Protein AF-A0AAD8R614-F1 (afdb_monomer_lite)

Structure (mmCIF, N/CA/C/O backbone):
data_AF-A0AAD8R614-F1
#
_entry.id   AF-A0AAD8R614-F1
#
loop_
_atom_site.group_PDB
_atom_site.id
_atom_site.type_symbol
_atom_site.label_atom_id
_atom_site.label_alt_id
_atom_site.label_comp_id
_atom_site.label_asym_id
_atom_site.label_entity_id
_atom_site.label_seq_id
_atom_site.pdbx_PDB_ins_code
_atom_site.Cartn_x
_atom_site.Cartn_y
_atom_site.Cartn_z
_atom_site.occupancy
_atom_site.B_iso_or_equiv
_atom_site.auth_seq_id
_atom_site.auth_comp_id
_atom_site.auth_asym_id
_atom_site.auth_atom_id
_atom_site.pdbx_PDB_model_num
ATOM 1 N N . MET A 1 1 ? -72.342 -10.111 76.738 1.00 62.09 1 MET A N 1
ATOM 2 C CA . MET A 1 1 ? -71.532 -9.004 76.177 1.00 62.09 1 MET A CA 1
ATOM 3 C C . MET A 1 1 ? -70.017 -9.250 76.247 1.00 62.09 1 MET A C 1
ATOM 5 O O . MET A 1 1 ? -69.385 -9.201 75.205 1.00 62.09 1 MET A O 1
ATOM 9 N N . LYS A 1 2 ? -69.423 -9.601 77.405 1.00 65.69 2 LYS A N 1
ATOM 10 C CA . LYS A 1 2 ? -67.957 -9.815 77.545 1.00 65.69 2 LYS A CA 1
ATOM 11 C C . LYS A 1 2 ? -67.335 -10.900 76.641 1.00 65.69 2 LYS A C 1
ATOM 13 O O . LYS A 1 2 ? -66.200 -10.742 76.222 1.00 65.69 2 LYS A O 1
ATOM 18 N N . LEU A 1 3 ? -68.070 -11.972 76.330 1.00 69.06 3 LEU A N 1
ATOM 19 C CA . LEU A 1 3 ? -67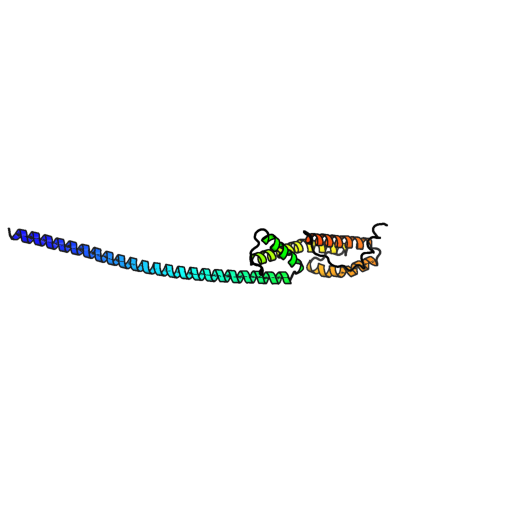.584 -13.102 75.515 1.00 69.06 3 LEU A CA 1
ATOM 20 C C . LEU A 1 3 ? -67.513 -12.823 74.004 1.00 69.06 3 LEU A C 1
ATOM 22 O O . LEU A 1 3 ? -66.774 -13.506 73.304 1.00 69.06 3 LEU A O 1
ATOM 26 N N . GLN A 1 4 ? -68.289 -11.859 73.499 1.00 75.06 4 GLN A N 1
ATOM 27 C CA . GLN A 1 4 ? -68.268 -11.505 72.077 1.00 75.06 4 GLN A CA 1
ATOM 28 C C . GLN A 1 4 ? -67.067 -10.604 71.779 1.00 75.06 4 GLN A C 1
ATOM 30 O O . GLN A 1 4 ? -66.286 -10.882 70.880 1.00 75.06 4 GLN A O 1
ATOM 35 N N . HIS A 1 5 ? -66.839 -9.616 72.645 1.00 75.69 5 HIS A N 1
ATOM 36 C CA . HIS A 1 5 ? -65.759 -8.650 72.490 1.00 75.69 5 HIS A CA 1
ATOM 37 C C . HIS A 1 5 ? -64.360 -9.292 72.525 1.00 75.69 5 HIS A C 1
ATOM 39 O O . HIS A 1 5 ? -63.466 -8.873 71.794 1.00 75.69 5 HIS A O 1
ATOM 45 N N . THR A 1 6 ? -64.163 -10.333 73.342 1.00 80.12 6 THR A N 1
ATOM 46 C CA . THR A 1 6 ? -62.913 -11.110 73.377 1.00 80.12 6 THR A CA 1
ATOM 47 C C . THR A 1 6 ? -62.711 -11.965 72.127 1.00 80.12 6 THR A C 1
ATOM 49 O O . THR A 1 6 ? -61.571 -12.206 71.734 1.00 80.12 6 THR A O 1
ATOM 52 N N . ARG A 1 7 ? -63.797 -12.412 71.486 1.00 81.50 7 ARG A N 1
ATOM 53 C CA . ARG A 1 7 ? -63.757 -13.145 70.215 1.00 81.50 7 ARG A CA 1
ATOM 54 C C . ARG A 1 7 ? -63.343 -12.230 69.069 1.00 81.50 7 ARG A C 1
ATOM 56 O O . ARG A 1 7 ? -62.429 -12.581 68.330 1.00 81.50 7 ARG A O 1
ATOM 63 N N . ASP A 1 8 ? -63.950 -11.050 68.994 1.00 83.31 8 ASP A N 1
ATOM 64 C CA . ASP A 1 8 ? -63.676 -10.064 67.947 1.00 83.31 8 ASP A CA 1
ATOM 65 C C . ASP A 1 8 ? -62.221 -9.561 68.038 1.00 83.31 8 ASP A C 1
ATOM 67 O O . ASP A 1 8 ? -61.506 -9.512 67.040 1.00 83.31 8 ASP A O 1
ATOM 71 N N . LEU A 1 9 ? -61.726 -9.298 69.257 1.00 82.81 9 LEU A N 1
ATOM 72 C CA . LEU A 1 9 ? -60.324 -8.923 69.491 1.00 82.81 9 LEU A CA 1
ATOM 73 C C . LEU A 1 9 ? -59.335 -10.016 69.067 1.00 82.81 9 LEU A C 1
ATOM 75 O O . LEU A 1 9 ? -58.276 -9.714 68.520 1.00 82.81 9 LEU A O 1
ATOM 79 N N . LYS A 1 10 ? -59.673 -11.289 69.299 1.00 85.44 10 LYS A N 1
ATOM 80 C CA . LYS A 1 10 ? -58.836 -12.414 68.872 1.00 85.44 10 LYS A CA 1
ATOM 81 C C . LYS A 1 10 ? -58.801 -12.536 67.347 1.00 85.44 10 LYS A C 1
ATOM 83 O O . LYS A 1 10 ? -57.735 -12.737 66.783 1.00 85.44 10 LYS A O 1
ATOM 88 N N . GLN A 1 11 ? -59.942 -12.348 66.689 1.00 88.12 11 GLN A N 1
ATOM 89 C CA . GLN A 1 11 ? -60.052 -12.416 65.234 1.00 88.12 11 GLN A CA 1
ATOM 90 C C . GLN A 1 11 ? -59.243 -11.305 64.545 1.00 88.12 11 GLN A C 1
ATOM 92 O O . GLN A 1 11 ? -58.555 -11.570 63.563 1.00 88.12 11 GLN A O 1
ATOM 97 N N . ILE A 1 12 ? -59.248 -10.092 65.108 1.00 86.00 12 ILE A N 1
ATOM 98 C CA . ILE A 1 12 ? -58.409 -8.973 64.648 1.00 86.00 12 ILE A CA 1
ATOM 99 C C . ILE A 1 12 ? -56.918 -9.276 64.859 1.00 86.00 12 ILE A C 1
ATOM 101 O O . ILE A 1 12 ? -56.109 -9.037 63.966 1.00 86.00 12 ILE A O 1
ATOM 105 N N . ALA A 1 13 ? -56.542 -9.833 66.014 1.00 87.38 13 ALA A N 1
ATOM 106 C CA . ALA A 1 13 ? -55.151 -10.187 66.298 1.00 87.38 13 ALA A CA 1
ATOM 107 C C . ALA A 1 13 ? -54.621 -11.300 65.375 1.00 87.38 13 ALA A C 1
ATOM 109 O O . ALA A 1 13 ? -53.471 -11.245 64.937 1.00 87.38 13 ALA A O 1
ATOM 110 N N . ASP A 1 14 ? -55.451 -12.298 65.069 1.00 89.38 14 ASP A N 1
ATOM 111 C CA . ASP A 1 14 ? -55.095 -13.396 64.169 1.00 89.38 14 ASP A CA 1
ATOM 112 C C . ASP A 1 14 ? -55.011 -12.915 62.706 1.00 89.38 14 ASP A C 1
ATOM 114 O O . ASP A 1 14 ? -54.071 -13.281 61.998 1.00 89.38 14 ASP A O 1
ATOM 118 N N . ALA A 1 15 ? -55.913 -12.021 62.275 1.00 86.56 15 ALA A N 1
ATOM 119 C CA . ALA A 1 15 ? -55.840 -11.370 60.963 1.00 86.56 15 ALA A CA 1
ATOM 120 C C . ALA A 1 15 ? -54.571 -10.512 60.818 1.00 86.56 15 ALA A C 1
ATOM 122 O O . ALA A 1 15 ? -53.827 -10.679 59.853 1.00 86.56 15 ALA A O 1
ATOM 123 N N . GLY A 1 16 ? -54.257 -9.685 61.822 1.00 86.25 16 GLY A N 1
ATOM 124 C CA . GLY A 1 16 ? -53.041 -8.869 61.829 1.00 86.25 16 GLY A CA 1
ATOM 125 C C . GLY A 1 16 ? -51.761 -9.710 61.799 1.00 86.25 16 GLY A C 1
ATOM 126 O O . GLY A 1 16 ? -50.809 -9.369 61.103 1.00 86.25 16 GLY A O 1
ATOM 127 N N . LYS A 1 17 ? -51.731 -10.864 62.480 1.00 89.88 17 LYS A N 1
ATOM 128 C CA . LYS A 1 17 ? -50.600 -11.805 62.381 1.00 89.88 17 LYS A CA 1
ATOM 129 C C . LYS A 1 17 ? -50.448 -12.399 60.984 1.00 89.88 17 LYS A C 1
ATOM 131 O O . LYS A 1 17 ? -49.319 -12.549 60.524 1.00 89.88 17 LYS A O 1
ATOM 136 N N . SER A 1 18 ? -51.554 -12.751 60.329 1.00 88.50 18 SER A N 1
ATOM 137 C CA . SER A 1 18 ? -51.532 -13.281 58.962 1.00 88.50 18 SER A CA 1
ATOM 138 C C . SER A 1 18 ? -51.016 -12.243 57.963 1.00 88.50 18 SER A C 1
ATOM 140 O O . SER A 1 18 ? -50.216 -12.570 57.091 1.00 88.50 18 SER A O 1
ATOM 142 N N . GLU A 1 19 ? -51.438 -10.989 58.106 1.00 90.25 19 GLU A N 1
ATOM 143 C CA . GLU A 1 19 ? -51.037 -9.882 57.232 1.00 90.25 19 GLU A CA 1
ATOM 144 C C . GLU A 1 19 ? -49.555 -9.512 57.427 1.00 90.25 19 GLU A C 1
ATOM 146 O O . GLU A 1 19 ? -48.803 -9.368 56.461 1.00 90.25 19 GLU A O 1
ATOM 151 N N . VAL A 1 20 ? -49.081 -9.490 58.679 1.00 92.25 20 VAL A N 1
ATOM 152 C CA . VAL A 1 20 ? -47.651 -9.326 59.000 1.00 92.25 20 VAL A CA 1
ATOM 153 C C . VAL A 1 20 ? -46.814 -10.495 58.466 1.00 92.25 20 VAL A C 1
ATOM 155 O O . VAL A 1 20 ? -45.691 -10.298 58.008 1.00 92.25 20 VAL A O 1
ATOM 158 N N . ALA A 1 21 ? -47.337 -11.722 58.497 1.00 91.38 21 ALA A N 1
ATOM 159 C CA . ALA A 1 21 ? -46.631 -12.879 57.953 1.00 91.38 21 ALA A CA 1
ATOM 160 C C . ALA A 1 21 ? -46.515 -12.833 56.419 1.00 91.38 21 ALA A C 1
ATOM 162 O O . ALA A 1 21 ? -45.473 -13.216 55.889 1.00 91.38 21 ALA A O 1
ATOM 163 N N . ASN A 1 22 ? -47.544 -12.353 55.714 1.00 92.88 22 ASN A N 1
ATOM 164 C CA . ASN A 1 22 ? -47.503 -12.185 54.257 1.00 92.88 22 ASN A CA 1
ATOM 165 C C . ASN A 1 22 ? -46.551 -11.067 53.832 1.00 92.88 22 ASN A C 1
ATOM 167 O O . ASN A 1 22 ? -45.667 -11.310 53.019 1.00 92.88 22 ASN A O 1
ATOM 171 N N . THR A 1 23 ? -46.661 -9.885 54.440 1.00 93.38 23 THR A N 1
ATOM 172 C CA . THR A 1 23 ? -45.768 -8.755 54.124 1.00 93.38 23 THR A CA 1
ATOM 173 C C . THR A 1 23 ? -44.301 -9.085 54.397 1.00 93.38 23 THR A C 1
ATOM 175 O O . THR A 1 23 ? -43.418 -8.656 53.662 1.00 93.38 23 THR A O 1
ATOM 178 N N . ARG A 1 24 ? -44.015 -9.906 55.414 1.00 94.69 24 ARG A N 1
ATOM 179 C CA . ARG A 1 24 ? -42.657 -10.391 55.675 1.00 94.69 24 ARG A CA 1
ATOM 180 C C . ARG A 1 24 ? -42.134 -11.327 54.584 1.00 94.69 24 ARG A C 1
ATOM 182 O O . ARG A 1 24 ? -40.969 -11.216 54.230 1.00 94.69 24 ARG A O 1
ATOM 189 N N . LYS A 1 25 ? -42.978 -12.208 54.036 1.00 94.44 25 LYS A N 1
ATOM 190 C CA . LYS A 1 25 ? -42.595 -13.062 52.900 1.00 94.44 25 LYS A CA 1
ATOM 191 C C . LYS A 1 25 ? -42.303 -12.237 51.651 1.00 94.44 25 LYS A C 1
ATOM 193 O O . LYS A 1 25 ? -41.270 -12.451 51.035 1.00 94.44 25 LYS A O 1
ATOM 198 N N . GLU A 1 26 ? -43.166 -11.273 51.331 1.00 94.75 26 GLU A N 1
ATOM 199 C CA . GLU A 1 26 ? -42.954 -10.347 50.208 1.00 94.75 26 GLU A CA 1
ATOM 200 C C . GLU A 1 26 ? -41.654 -9.550 50.381 1.00 94.75 26 GLU A C 1
ATOM 202 O O . GLU A 1 26 ? -40.895 -9.372 49.433 1.00 94.75 26 GLU A O 1
ATOM 207 N N . LEU A 1 27 ? -41.354 -9.115 51.609 1.00 95.00 27 LEU A N 1
ATOM 208 C CA . LEU A 1 27 ? -40.111 -8.415 51.919 1.00 95.00 27 LEU A CA 1
ATOM 209 C C . LEU A 1 27 ? -38.875 -9.310 51.741 1.00 95.00 27 LEU A C 1
ATOM 211 O O . LEU A 1 27 ? -37.853 -8.831 51.253 1.00 95.00 27 LEU A O 1
ATOM 215 N N . ASP A 1 28 ? -38.943 -10.577 52.148 1.00 95.12 28 ASP A N 1
ATOM 216 C CA . ASP A 1 28 ? -37.839 -11.530 51.987 1.00 95.12 28 ASP A CA 1
ATOM 217 C C . ASP A 1 28 ? -37.609 -11.871 50.499 1.00 95.12 28 ASP A C 1
ATOM 219 O O . ASP A 1 28 ? -36.463 -11.959 50.055 1.00 95.12 28 ASP A O 1
ATOM 223 N N . GLU A 1 29 ? -38.684 -11.995 49.717 1.00 95.81 29 GLU A N 1
ATOM 224 C CA . GLU A 1 29 ? -38.635 -12.250 48.271 1.00 95.81 29 GLU A CA 1
ATOM 225 C C . GLU A 1 29 ? -38.030 -11.060 47.513 1.00 95.81 29 GLU A C 1
ATOM 227 O O . GLU A 1 29 ? -37.053 -11.230 46.781 1.00 95.81 29 GLU A O 1
ATOM 232 N N . LEU A 1 30 ? -38.477 -9.835 47.812 1.00 95.44 30 LEU A N 1
ATOM 233 C CA . LEU A 1 30 ? -37.882 -8.612 47.264 1.00 95.44 30 LEU A CA 1
ATOM 234 C C . LEU A 1 30 ? -36.403 -8.452 47.645 1.00 95.44 30 LEU A C 1
ATOM 236 O O . LEU A 1 30 ? -35.601 -8.004 46.828 1.00 95.44 30 LEU A O 1
ATOM 240 N N . HIS A 1 31 ? -36.001 -8.823 48.865 1.00 95.00 31 HIS A N 1
ATOM 241 C CA . HIS A 1 31 ? -34.581 -8.807 49.238 1.00 95.00 31 HIS A CA 1
ATOM 242 C C . HIS A 1 31 ? -33.755 -9.805 48.421 1.00 95.00 31 HIS A C 1
ATOM 244 O O . HIS A 1 31 ? -32.605 -9.504 48.088 1.00 95.00 31 HIS A O 1
ATOM 250 N N . SER A 1 32 ? -34.316 -10.975 48.105 1.00 95.38 32 SER A N 1
ATOM 251 C CA . SER A 1 32 ? -33.661 -11.958 47.240 1.00 95.38 32 SER A CA 1
ATOM 252 C C . SER A 1 32 ? -33.478 -11.405 45.826 1.00 95.38 32 SER A C 1
ATOM 254 O O . SER A 1 32 ? -32.363 -11.431 45.308 1.00 95.38 32 SER A O 1
ATOM 256 N N . GLU A 1 33 ? -34.527 -10.819 45.244 1.00 96.69 33 GLU A N 1
ATOM 257 C CA . GLU A 1 33 ? -34.478 -10.200 43.912 1.00 96.69 33 GLU A CA 1
ATOM 258 C C . GLU A 1 33 ? -33.476 -9.037 43.849 1.00 96.69 33 GLU A C 1
ATOM 260 O O . GLU A 1 33 ? -32.659 -8.963 42.931 1.00 96.69 33 GLU A O 1
ATOM 265 N N . ILE A 1 34 ? -33.468 -8.151 44.854 1.00 96.38 34 ILE A N 1
ATOM 266 C CA . ILE A 1 34 ? -32.503 -7.041 44.934 1.00 96.38 34 ILE A CA 1
ATOM 267 C C . ILE A 1 34 ? -31.069 -7.574 44.954 1.00 96.38 34 ILE A C 1
ATOM 269 O O . ILE A 1 34 ? -30.188 -7.007 44.304 1.00 96.38 34 ILE A O 1
ATOM 273 N N . LYS A 1 35 ? -30.823 -8.660 45.691 1.00 96.50 35 LYS A N 1
ATOM 274 C CA . LYS A 1 35 ? -29.496 -9.269 45.775 1.00 96.50 35 LYS A CA 1
ATOM 275 C C . LYS A 1 35 ? -29.060 -9.861 44.435 1.00 96.50 35 LYS A C 1
ATOM 277 O O . LYS A 1 35 ? -27.893 -9.716 44.075 1.00 96.50 35 LYS A O 1
ATOM 282 N N . GLU A 1 36 ? -29.972 -10.494 43.702 1.00 96.88 36 GLU A N 1
ATOM 283 C CA . GLU A 1 36 ? -29.689 -10.978 42.350 1.00 96.88 36 GLU A CA 1
ATOM 284 C C . GLU A 1 36 ? -29.351 -9.812 41.422 1.00 96.88 36 GLU A C 1
ATOM 286 O O . GLU A 1 36 ? -28.256 -9.783 40.868 1.00 96.88 36 GLU A O 1
ATOM 291 N N . VAL A 1 37 ? -30.202 -8.787 41.340 1.00 95.88 37 VAL A N 1
ATOM 292 C CA . VAL A 1 37 ? -29.961 -7.612 40.483 1.00 95.88 37 VAL A CA 1
ATOM 293 C C . VAL A 1 37 ? -28.634 -6.917 40.811 1.00 95.88 37 VAL A C 1
ATOM 295 O O . VAL A 1 37 ? -27.917 -6.492 39.906 1.00 95.88 37 VAL A O 1
ATOM 298 N N . GLN A 1 38 ? -28.258 -6.829 42.090 1.00 96.44 38 GLN A N 1
ATOM 299 C CA . GLN A 1 38 ? -26.954 -6.294 42.494 1.00 96.44 38 GLN A CA 1
ATOM 300 C C . GLN A 1 38 ? -25.779 -7.125 41.964 1.00 96.44 38 GLN A C 1
ATOM 302 O O . GLN A 1 38 ? -24.767 -6.543 41.574 1.00 96.44 38 GLN A O 1
ATOM 307 N N . GLY A 1 39 ? -25.910 -8.454 41.931 1.00 96.62 39 GLY A N 1
ATOM 308 C CA . GLY A 1 39 ? -24.912 -9.342 41.334 1.00 96.62 39 GLY A CA 1
ATOM 309 C C . GLY A 1 39 ? -24.743 -9.079 39.838 1.00 96.62 39 GLY A C 1
ATOM 310 O O . GLY A 1 39 ? -23.632 -8.819 39.384 1.00 96.62 39 GLY A O 1
ATOM 311 N N . TRP A 1 40 ? -25.854 -9.022 39.100 1.00 96.88 40 TRP A N 1
ATOM 312 C CA . TRP A 1 40 ? -25.845 -8.738 37.660 1.00 96.88 40 TRP A CA 1
ATOM 313 C C . TRP A 1 40 ? -25.242 -7.363 37.351 1.00 96.88 40 TRP A C 1
ATOM 315 O O . TRP A 1 40 ? -24.446 -7.222 36.429 1.00 96.88 40 TRP A O 1
ATOM 325 N N . LEU A 1 41 ? -25.567 -6.344 38.153 1.00 96.81 41 LEU A N 1
ATOM 326 C CA . LEU A 1 41 ? -25.015 -5.001 37.976 1.00 96.81 41 LEU A CA 1
ATOM 327 C C . LEU A 1 41 ? -23.492 -4.966 38.177 1.00 96.81 41 LEU A C 1
ATOM 329 O O . LEU A 1 41 ? -22.797 -4.218 37.491 1.00 96.81 41 LEU A O 1
ATOM 333 N N . GLN A 1 42 ? -22.960 -5.753 39.115 1.00 96.00 42 GLN A N 1
ATOM 334 C CA . GLN A 1 42 ? -21.514 -5.853 39.318 1.00 96.00 42 GLN A CA 1
ATOM 335 C C . GLN A 1 42 ? -20.819 -6.568 38.158 1.00 96.00 42 GLN A C 1
ATOM 337 O O . GLN A 1 42 ? -19.741 -6.133 37.751 1.00 96.00 42 GLN A O 1
ATOM 342 N N . GLU A 1 43 ? -21.432 -7.623 37.619 1.00 96.25 43 GLU A N 1
ATOM 343 C CA . GLU A 1 43 ? -20.926 -8.334 36.442 1.00 96.25 43 GLU A CA 1
ATOM 344 C C . GLU A 1 43 ? -20.909 -7.427 35.205 1.00 96.25 43 GLU A C 1
ATOM 346 O O . GLU A 1 43 ? -19.876 -7.320 34.547 1.00 96.25 43 GLU A O 1
ATOM 351 N N . GLU A 1 44 ? -21.994 -6.691 34.949 1.00 95.25 44 GLU A N 1
ATOM 352 C CA . GLU A 1 44 ? -22.080 -5.743 33.831 1.00 95.25 44 GLU A CA 1
ATOM 353 C C . GLU A 1 44 ? -21.046 -4.615 33.971 1.00 95.25 44 GLU A C 1
ATOM 355 O O . GLU A 1 44 ? -20.344 -4.272 33.019 1.00 95.25 44 GLU A O 1
ATOM 360 N N . LEU A 1 45 ? -20.875 -4.078 35.186 1.00 96.94 45 LEU A N 1
ATOM 361 C CA . LEU A 1 45 ? -19.862 -3.058 35.460 1.00 96.94 45 LEU A CA 1
ATOM 362 C C . LEU A 1 45 ? -18.438 -3.583 35.226 1.00 96.94 45 LEU A C 1
ATOM 364 O O . LEU A 1 45 ? -17.558 -2.821 34.817 1.00 96.94 45 LEU A O 1
ATOM 368 N N . GLN A 1 46 ? -18.180 -4.858 35.520 1.00 95.81 46 GLN A N 1
ATOM 369 C CA . GLN A 1 46 ? -16.882 -5.465 35.247 1.00 95.81 46 GLN A CA 1
ATOM 370 C C . GLN A 1 46 ? -16.683 -5.687 33.744 1.00 95.81 46 GLN A C 1
ATOM 372 O O . GLN A 1 46 ? -15.634 -5.312 33.222 1.00 95.81 46 GLN A O 1
ATOM 377 N N . ALA A 1 47 ? -17.700 -6.186 33.038 1.00 96.25 47 ALA A N 1
ATOM 378 C CA . ALA A 1 47 ? -17.664 -6.353 31.588 1.00 96.25 47 ALA A CA 1
ATOM 379 C C . ALA A 1 47 ? -17.420 -5.020 30.856 1.00 96.25 47 ALA A C 1
ATOM 381 O O . ALA A 1 47 ? -16.628 -4.966 29.914 1.00 96.25 47 ALA A O 1
ATOM 382 N N . GLU A 1 48 ? -18.023 -3.919 31.318 1.00 95.94 48 GLU A N 1
ATOM 383 C CA . GLU A 1 48 ? -17.794 -2.586 30.748 1.00 95.94 48 GLU A CA 1
ATOM 384 C C . GLU A 1 48 ? -16.336 -2.124 30.930 1.00 95.94 48 GLU A C 1
ATOM 386 O O . GLU A 1 48 ? -15.740 -1.538 30.022 1.00 95.94 48 GLU A O 1
ATOM 391 N N . LYS A 1 49 ? -15.726 -2.398 32.091 1.00 96.69 49 LYS A N 1
ATOM 392 C CA . LYS A 1 49 ? -14.307 -2.082 32.329 1.00 96.69 49 LYS A CA 1
ATOM 393 C C . LYS A 1 49 ? -13.396 -2.888 31.412 1.00 96.69 49 LYS A C 1
ATOM 395 O O . LYS A 1 49 ? -12.483 -2.310 30.822 1.00 96.69 49 LYS A O 1
ATOM 400 N N . ASP A 1 50 ? -13.671 -4.180 31.268 1.00 97.19 50 ASP A N 1
ATOM 401 C CA . ASP A 1 50 ? -12.901 -5.069 30.402 1.00 97.19 50 ASP A CA 1
ATOM 402 C C . ASP A 1 50 ? -13.012 -4.620 28.932 1.00 97.19 50 ASP A C 1
ATOM 404 O O . ASP A 1 50 ? -12.007 -4.554 28.221 1.00 97.19 50 ASP A O 1
ATOM 408 N N . LEU A 1 51 ? -14.207 -4.204 28.490 1.00 96.81 51 LEU A N 1
ATOM 409 C CA . LEU A 1 51 ? -14.424 -3.621 27.162 1.00 96.81 51 LEU A CA 1
ATOM 410 C C . LEU A 1 51 ? -13.616 -2.338 26.950 1.00 96.81 51 LEU A C 1
ATOM 412 O O . LEU A 1 51 ? -12.938 -2.212 25.931 1.00 96.81 51 LEU A O 1
ATOM 416 N N . ARG A 1 52 ? -13.617 -1.409 27.913 1.00 95.69 52 ARG A N 1
ATOM 417 C CA . ARG A 1 52 ? -12.811 -0.176 27.823 1.00 95.69 52 ARG A CA 1
ATOM 418 C C . ARG A 1 52 ? -11.315 -0.472 27.738 1.00 95.69 52 ARG A C 1
ATOM 420 O O . ARG A 1 52 ? -10.585 0.211 27.018 1.00 95.69 52 ARG A O 1
ATOM 427 N N . GLU A 1 53 ? -10.839 -1.487 28.455 1.00 97.06 53 GLU A N 1
ATOM 428 C CA . GLU A 1 53 ? -9.440 -1.906 28.375 1.00 97.06 53 GLU A CA 1
ATOM 429 C C . GLU A 1 53 ? -9.104 -2.503 27.000 1.00 97.06 53 GLU A C 1
ATOM 431 O O . GLU A 1 53 ? -8.055 -2.191 26.427 1.00 97.06 53 GLU A O 1
ATOM 436 N N . LEU A 1 54 ? -10.002 -3.313 26.435 1.00 96.06 54 LEU A N 1
ATOM 437 C CA . LEU A 1 54 ? -9.856 -3.851 25.082 1.00 96.06 54 LEU A CA 1
ATOM 438 C C . LEU A 1 54 ? -9.876 -2.752 24.016 1.00 96.06 54 LEU A C 1
ATOM 440 O O . LEU A 1 54 ? -9.066 -2.791 23.092 1.00 96.06 54 LEU A O 1
ATOM 444 N N . GLU A 1 55 ? -10.745 -1.750 24.145 1.00 96.19 55 GLU A N 1
ATOM 445 C CA . GLU A 1 55 ? -10.771 -0.598 23.240 1.00 96.19 55 GLU A CA 1
ATOM 446 C C . GLU A 1 55 ? -9.464 0.187 23.283 1.00 96.19 55 GLU A C 1
ATOM 448 O O . GLU A 1 55 ? -8.935 0.565 22.235 1.00 96.19 55 GLU A O 1
ATOM 453 N N . LYS A 1 56 ? -8.905 0.378 24.482 1.00 97.31 56 LYS A N 1
ATOM 454 C CA . LYS A 1 56 ? -7.595 1.004 24.644 1.00 97.31 56 LYS A CA 1
ATOM 455 C C . LYS A 1 56 ? -6.504 0.185 23.953 1.00 97.31 56 LYS A C 1
ATOM 457 O O . LYS A 1 56 ? -5.807 0.721 23.099 1.00 97.31 56 LYS A O 1
ATOM 462 N N . LYS A 1 57 ? -6.418 -1.118 24.241 1.00 96.56 57 LYS A N 1
ATOM 463 C CA . LYS A 1 57 ? -5.457 -2.033 23.597 1.00 96.56 57 LYS A CA 1
ATOM 464 C C . LYS A 1 57 ? -5.586 -2.026 22.074 1.00 96.56 57 LYS A C 1
ATOM 466 O O . LYS A 1 57 ? -4.581 -2.020 21.372 1.00 96.56 57 LYS A O 1
ATOM 471 N N . ARG A 1 58 ? -6.817 -1.998 21.554 1.00 96.62 58 ARG A N 1
ATOM 472 C CA . ARG A 1 58 ? -7.084 -1.914 20.114 1.00 96.62 58 ARG A CA 1
ATOM 473 C C . ARG A 1 58 ? -6.573 -0.605 19.520 1.00 96.62 58 ARG A C 1
ATOM 475 O O . ARG A 1 58 ? -6.043 -0.627 18.415 1.00 96.62 58 ARG A O 1
ATOM 482 N N . ASN A 1 59 ? -6.749 0.520 20.209 1.00 96.06 59 ASN A N 1
ATOM 483 C CA . ASN A 1 59 ? -6.259 1.813 19.732 1.00 96.06 59 ASN A CA 1
ATOM 484 C C . ASN A 1 59 ? -4.730 1.892 19.770 1.00 96.06 59 ASN A C 1
ATOM 486 O O . ASN A 1 59 ? -4.141 2.348 18.795 1.00 96.06 59 ASN A O 1
ATOM 490 N N . ASP A 1 60 ? -4.103 1.385 20.832 1.00 96.56 60 ASP A N 1
ATOM 491 C CA . ASP A 1 60 ? -2.643 1.320 20.947 1.00 96.56 60 ASP A CA 1
ATOM 492 C C . ASP A 1 60 ? -2.048 0.453 19.817 1.00 96.56 60 ASP A C 1
ATOM 494 O O . ASP A 1 60 ? -1.135 0.881 19.112 1.00 96.56 60 ASP A O 1
ATOM 498 N N . ALA A 1 61 ? -2.636 -0.722 19.558 1.00 94.81 61 ALA A N 1
ATOM 499 C CA . ALA A 1 61 ? -2.223 -1.597 18.458 1.00 94.81 61 ALA A CA 1
ATOM 500 C C . ALA A 1 61 ? -2.460 -0.969 17.073 1.00 94.81 61 ALA A C 1
ATOM 502 O O . ALA A 1 61 ? -1.664 -1.159 16.155 1.00 94.81 61 ALA A O 1
ATOM 503 N N . LEU A 1 62 ? -3.553 -0.220 16.898 1.00 95.38 62 LEU A N 1
ATOM 504 C CA . LEU A 1 62 ? -3.826 0.482 15.644 1.00 95.38 62 LEU A CA 1
ATOM 505 C C . LEU A 1 62 ? -2.761 1.545 15.358 1.00 95.38 62 LEU A C 1
ATOM 507 O O . LEU A 1 62 ? -2.381 1.727 14.203 1.00 95.38 62 LEU A O 1
ATOM 511 N N . GLU A 1 63 ? -2.284 2.237 16.389 1.00 94.69 63 GLU A N 1
ATOM 512 C CA . GLU A 1 63 ? -1.241 3.246 16.232 1.00 94.69 63 GLU A CA 1
ATOM 513 C C . GLU A 1 63 ? 0.112 2.607 15.892 1.00 94.69 63 GLU A C 1
ATOM 515 O O . GLU A 1 63 ? 0.766 3.036 14.942 1.00 94.69 63 GLU A O 1
ATOM 520 N N . GLU A 1 64 ? 0.463 1.492 16.539 1.00 94.88 64 GLU A N 1
ATOM 521 C CA . GLU A 1 64 ? 1.651 0.697 16.192 1.00 94.88 64 GLU A CA 1
ATOM 522 C C . GLU A 1 64 ? 1.620 0.217 14.725 1.00 94.88 64 GLU A C 1
ATOM 524 O O . GLU A 1 64 ? 2.617 0.289 13.996 1.00 94.88 64 GLU A O 1
ATOM 529 N N . VAL A 1 65 ? 0.454 -0.226 14.240 1.00 94.06 65 VAL A N 1
ATOM 530 C CA . VAL A 1 65 ? 0.276 -0.625 12.834 1.00 94.06 65 VAL A CA 1
ATOM 531 C C . VAL A 1 65 ? 0.492 0.554 11.879 1.00 94.06 65 VAL A C 1
ATOM 533 O O . VAL A 1 65 ? 1.138 0.392 10.844 1.00 94.06 65 VAL A O 1
ATOM 536 N N . LYS A 1 66 ? 0.003 1.755 12.205 1.00 90.69 66 LYS A N 1
ATOM 537 C CA . LYS A 1 66 ? 0.223 2.937 11.354 1.00 90.69 66 LYS A CA 1
ATOM 538 C C . LYS A 1 66 ? 1.692 3.344 11.305 1.00 90.69 66 LYS A C 1
ATOM 540 O O . LYS A 1 66 ? 2.198 3.651 10.226 1.00 90.69 66 LYS A O 1
ATOM 545 N N . GLU A 1 67 ? 2.381 3.336 12.443 1.00 92.00 67 GLU A N 1
ATOM 546 C CA . GLU A 1 67 ? 3.805 3.681 12.513 1.00 92.00 67 GLU A CA 1
ATOM 547 C C . GLU A 1 67 ? 4.659 2.696 11.707 1.00 92.00 67 GLU A C 1
ATOM 549 O O . GLU A 1 67 ? 5.513 3.098 10.909 1.00 92.00 67 GLU A O 1
ATOM 554 N N . THR A 1 68 ? 4.393 1.396 11.858 1.00 92.69 68 THR A N 1
ATOM 555 C CA . THR A 1 68 ? 5.083 0.354 11.087 1.00 92.69 68 THR A CA 1
ATOM 556 C C . THR A 1 68 ? 4.797 0.472 9.593 1.00 92.69 68 THR A C 1
ATOM 558 O O . THR A 1 68 ? 5.728 0.389 8.789 1.00 92.69 68 THR A O 1
ATOM 561 N N . GLN A 1 69 ? 3.550 0.744 9.202 1.00 88.00 69 GLN A N 1
ATOM 562 C CA . GLN A 1 69 ? 3.184 0.968 7.805 1.00 88.00 69 GLN A CA 1
ATOM 563 C C . GLN A 1 69 ? 3.903 2.187 7.207 1.00 88.00 69 GLN A C 1
ATOM 565 O O . GLN A 1 69 ? 4.469 2.082 6.118 1.00 88.00 69 GLN A O 1
ATOM 570 N N . ALA A 1 70 ? 3.934 3.322 7.914 1.00 87.00 70 ALA A N 1
ATOM 571 C CA . ALA A 1 70 ? 4.624 4.530 7.457 1.00 87.00 70 ALA A CA 1
ATOM 572 C C . ALA A 1 70 ? 6.128 4.287 7.259 1.00 87.00 70 ALA A C 1
ATOM 574 O O . ALA A 1 70 ? 6.708 4.716 6.259 1.00 87.00 70 ALA A O 1
ATOM 575 N N . LYS A 1 71 ? 6.752 3.535 8.174 1.00 90.75 71 LYS A N 1
ATOM 576 C CA . LYS A 1 71 ? 8.156 3.139 8.053 1.00 90.75 71 LYS A CA 1
ATOM 577 C C . LYS A 1 71 ? 8.401 2.252 6.830 1.00 90.75 71 LYS A C 1
ATOM 579 O O . LYS A 1 71 ? 9.309 2.539 6.058 1.00 90.75 71 LYS A O 1
ATOM 584 N N . ILE A 1 72 ? 7.583 1.217 6.625 1.00 89.56 72 ILE A N 1
ATOM 585 C CA . ILE A 1 72 ? 7.709 0.308 5.473 1.00 89.56 72 ILE A CA 1
ATOM 586 C C . ILE A 1 72 ? 7.576 1.075 4.156 1.00 89.56 72 ILE A C 1
ATOM 588 O O . ILE A 1 72 ? 8.368 0.861 3.242 1.00 89.56 72 ILE A O 1
ATOM 592 N N . ILE A 1 73 ? 6.594 1.974 4.061 1.00 86.81 73 ILE A N 1
ATOM 593 C CA . ILE A 1 73 ? 6.375 2.800 2.869 1.00 86.81 73 ILE A CA 1
ATOM 594 C C . ILE A 1 73 ? 7.614 3.646 2.574 1.00 86.81 73 ILE A C 1
ATOM 596 O O . ILE A 1 73 ? 8.089 3.648 1.442 1.00 86.81 73 ILE A O 1
ATOM 600 N N . LYS A 1 74 ? 8.172 4.310 3.589 1.00 86.44 74 LYS A N 1
ATOM 601 C CA . LYS A 1 74 ? 9.383 5.121 3.438 1.00 86.44 74 LYS A CA 1
ATOM 602 C C . LYS A 1 74 ? 10.604 4.288 3.032 1.00 86.44 74 LYS A C 1
ATOM 604 O O . LYS A 1 74 ? 11.353 4.698 2.151 1.00 86.44 74 LYS A O 1
ATOM 609 N N . ASP A 1 75 ? 10.801 3.125 3.650 1.00 88.25 75 ASP A N 1
ATOM 610 C CA . ASP A 1 75 ? 11.932 2.242 3.342 1.00 88.25 75 ASP A CA 1
ATOM 611 C C . ASP A 1 75 ? 11.837 1.699 1.904 1.00 88.25 75 ASP A C 1
ATOM 613 O O . ASP A 1 75 ? 12.839 1.646 1.187 1.00 88.25 75 ASP A O 1
ATOM 617 N N . LEU A 1 76 ? 10.631 1.323 1.461 1.00 85.75 76 LEU A N 1
ATOM 618 C CA . LEU A 1 76 ? 10.370 0.930 0.074 1.00 85.75 76 LEU A CA 1
ATOM 619 C C . LEU A 1 76 ? 10.622 2.088 -0.884 1.00 85.75 76 LEU A C 1
ATOM 621 O O . LEU A 1 76 ? 11.230 1.881 -1.935 1.00 85.75 76 LEU A O 1
ATOM 625 N N . ASP A 1 77 ? 10.181 3.288 -0.511 1.00 83.12 77 ASP A N 1
ATOM 626 C CA . 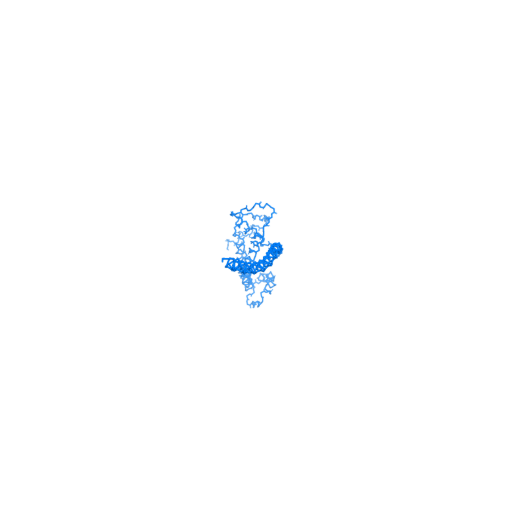ASP A 1 77 ? 10.377 4.480 -1.317 1.00 83.12 77 ASP A CA 1
ATOM 627 C C . ASP A 1 77 ? 11.885 4.725 -1.550 1.00 83.12 77 ASP A C 1
ATOM 629 O O . ASP A 1 77 ? 12.392 4.764 -2.671 1.00 83.12 77 ASP A O 1
ATOM 633 N N . GLU A 1 78 ? 12.671 4.725 -0.475 1.00 84.62 78 GLU A N 1
ATOM 634 C CA . GLU A 1 78 ? 14.118 4.906 -0.565 1.00 84.62 78 GLU A CA 1
ATOM 635 C C . GLU A 1 78 ? 14.815 3.800 -1.383 1.00 84.62 78 GLU A C 1
ATOM 637 O O . GLU A 1 78 ? 15.722 4.079 -2.176 1.00 84.62 78 GLU A O 1
ATOM 642 N N . GLN A 1 79 ? 14.402 2.538 -1.223 1.00 85.44 79 GLN A N 1
ATOM 643 C CA . GLN A 1 79 ? 14.978 1.420 -1.976 1.00 85.44 79 GLN A CA 1
ATOM 644 C C . GLN A 1 79 ? 14.686 1.505 -3.474 1.00 85.44 79 GLN A C 1
ATOM 646 O O . GLN A 1 79 ? 15.582 1.264 -4.292 1.00 85.44 79 GLN A O 1
ATOM 651 N N . VAL A 1 80 ? 13.456 1.849 -3.852 1.00 79.75 80 VAL A N 1
ATOM 652 C CA . VAL A 1 80 ? 13.086 1.968 -5.264 1.00 79.75 80 VAL A CA 1
ATOM 653 C C . VAL A 1 80 ? 13.788 3.169 -5.895 1.00 79.75 80 VAL A C 1
ATOM 655 O O . VAL A 1 80 ? 14.369 3.015 -6.971 1.00 79.75 80 VAL A O 1
ATOM 658 N N . GLY A 1 81 ? 13.859 4.307 -5.196 1.00 78.88 81 GLY A N 1
ATOM 659 C CA . GLY A 1 81 ? 14.613 5.479 -5.649 1.00 78.88 81 GLY A CA 1
ATOM 660 C C . GLY A 1 81 ? 16.101 5.183 -5.878 1.00 78.88 81 GLY A C 1
ATOM 661 O O . GLY A 1 81 ? 16.666 5.592 -6.890 1.00 78.88 81 GLY A O 1
ATOM 662 N N . LYS A 1 82 ? 16.730 4.391 -4.997 1.00 82.44 82 LYS A N 1
ATOM 663 C CA . LYS A 1 82 ? 18.120 3.921 -5.171 1.00 82.44 82 LYS A CA 1
ATOM 664 C C . LYS A 1 82 ? 18.297 2.977 -6.360 1.00 82.44 82 LYS A C 1
ATOM 666 O O . LYS A 1 82 ? 19.353 2.984 -6.988 1.00 82.44 82 LYS A O 1
ATOM 671 N N . THR A 1 83 ? 17.299 2.145 -6.642 1.00 79.94 83 THR A N 1
ATOM 672 C CA . THR A 1 83 ? 17.374 1.140 -7.713 1.00 79.94 83 THR A CA 1
ATOM 673 C C . THR A 1 83 ? 17.125 1.759 -9.092 1.00 79.94 83 THR A C 1
ATOM 675 O O . THR A 1 83 ? 17.708 1.309 -10.076 1.00 79.94 83 THR A O 1
ATOM 678 N N . PHE A 1 84 ? 16.293 2.802 -9.166 1.00 75.19 84 PHE A N 1
ATOM 679 C CA . PHE A 1 84 ? 15.869 3.444 -10.414 1.00 75.19 84 PHE A CA 1
ATOM 680 C C . PHE A 1 84 ? 15.987 4.976 -10.332 1.00 75.19 84 PHE A C 1
ATOM 682 O O . PHE A 1 84 ? 14.964 5.673 -10.329 1.00 75.19 84 PHE A O 1
ATOM 689 N N . PRO A 1 85 ? 17.211 5.528 -10.288 1.00 75.44 85 PRO A N 1
ATOM 690 C CA . PRO A 1 85 ? 17.429 6.964 -10.114 1.00 75.44 85 PRO A CA 1
ATOM 691 C C . PRO A 1 85 ? 16.790 7.807 -11.228 1.00 75.44 85 PRO A C 1
ATOM 693 O O . PRO A 1 85 ? 16.304 8.903 -10.968 1.00 75.44 85 PRO A O 1
ATOM 696 N N . GLU A 1 86 ? 16.684 7.290 -12.458 1.00 70.94 86 GLU A N 1
ATOM 697 C CA . GLU A 1 86 ? 16.056 8.002 -13.585 1.00 70.94 86 GLU A CA 1
ATOM 698 C C . GLU A 1 86 ? 14.537 8.181 -13.428 1.00 70.94 86 GLU A C 1
ATOM 700 O O . GLU A 1 86 ? 13.909 8.919 -14.186 1.00 70.94 86 GLU A O 1
ATOM 705 N N . SER A 1 87 ? 13.926 7.479 -12.474 1.00 71.19 87 SER A N 1
ATOM 706 C CA . SER A 1 87 ? 12.501 7.593 -12.167 1.00 71.19 87 SER A CA 1
ATOM 707 C C . SER A 1 87 ? 12.206 8.597 -11.045 1.00 71.19 87 SER A C 1
ATOM 709 O O . SER A 1 87 ? 11.042 8.932 -10.820 1.00 71.19 87 SER A O 1
ATOM 711 N N . GLN A 1 88 ? 13.241 9.120 -10.374 1.00 74.19 88 GLN A N 1
ATOM 712 C CA . GLN A 1 88 ? 13.114 10.039 -9.241 1.00 74.19 88 GLN A CA 1
ATOM 713 C C . GLN A 1 88 ? 12.442 11.361 -9.635 1.00 74.19 88 GLN A C 1
ATOM 715 O O . GLN A 1 88 ? 11.521 11.799 -8.948 1.00 74.19 88 GLN A O 1
ATOM 720 N N . ASP A 1 89 ? 12.815 11.933 -10.781 1.00 78.19 89 ASP A N 1
ATOM 721 C CA . ASP A 1 89 ? 12.221 13.177 -11.287 1.00 78.19 89 ASP A CA 1
ATOM 722 C C . ASP A 1 89 ? 10.700 13.047 -11.472 1.00 78.19 89 ASP A C 1
ATOM 724 O O . ASP A 1 89 ? 9.944 13.940 -11.101 1.00 78.19 89 ASP A O 1
ATOM 728 N N . ARG A 1 90 ? 10.222 11.884 -11.939 1.00 77.62 90 ARG A N 1
ATOM 729 C CA . ARG A 1 90 ? 8.783 11.628 -12.116 1.00 77.62 90 ARG A CA 1
ATOM 730 C C . ARG A 1 90 ? 8.025 11.489 -10.807 1.00 77.62 90 ARG A C 1
ATOM 732 O O . ARG A 1 90 ? 6.863 11.874 -10.746 1.00 77.62 90 ARG A O 1
ATOM 739 N N . ALA A 1 91 ? 8.646 10.896 -9.792 1.00 80.44 91 ALA A N 1
ATOM 740 C CA . ALA A 1 91 ? 8.043 10.825 -8.468 1.00 80.44 91 ALA A CA 1
ATOM 741 C C . ALA A 1 91 ? 7.901 12.225 -7.865 1.00 80.44 91 ALA A C 1
ATOM 743 O O . ALA A 1 91 ? 6.836 12.560 -7.355 1.00 80.44 91 ALA A O 1
ATOM 744 N N . ILE A 1 92 ? 8.933 13.062 -8.003 1.00 81.94 92 ILE A N 1
ATOM 745 C CA . ILE A 1 92 ? 8.896 14.455 -7.549 1.00 81.94 92 ILE A CA 1
ATOM 746 C C . ILE A 1 92 ? 7.807 15.236 -8.296 1.00 81.94 92 ILE A C 1
ATOM 748 O O . ILE A 1 92 ? 7.006 15.915 -7.660 1.00 81.94 92 ILE A O 1
ATOM 752 N N . GLU A 1 93 ? 7.718 15.106 -9.621 1.00 83.38 93 GLU A N 1
ATOM 753 C CA . GLU A 1 93 ? 6.657 15.737 -10.417 1.00 83.38 93 GLU A CA 1
ATOM 754 C C . GLU A 1 93 ? 5.256 15.267 -10.006 1.00 83.38 93 GLU A C 1
ATOM 756 O O . GLU A 1 93 ? 4.353 16.089 -9.862 1.00 83.38 93 GLU A O 1
ATOM 761 N N . ALA A 1 94 ? 5.071 13.963 -9.781 1.00 84.69 94 ALA A N 1
ATOM 762 C CA . ALA A 1 94 ? 3.792 13.413 -9.346 1.00 84.69 94 ALA A CA 1
ATOM 763 C C . ALA A 1 94 ? 3.375 13.951 -7.970 1.00 84.69 94 ALA A C 1
ATOM 765 O O . ALA A 1 94 ? 2.206 14.276 -7.780 1.00 84.69 94 ALA A O 1
ATOM 766 N N . ILE A 1 95 ? 4.324 14.099 -7.039 1.00 83.75 95 ILE A N 1
ATOM 767 C CA . ILE A 1 95 ? 4.084 14.725 -5.732 1.00 83.75 95 ILE A CA 1
ATOM 768 C C . ILE A 1 95 ? 3.719 16.204 -5.897 1.00 83.75 95 ILE A C 1
ATOM 770 O O . ILE A 1 95 ? 2.765 16.671 -5.279 1.00 83.75 95 ILE A O 1
ATOM 774 N N . ILE A 1 96 ? 4.454 16.950 -6.729 1.00 83.88 96 ILE A N 1
ATOM 775 C CA . ILE A 1 96 ? 4.171 18.369 -6.990 1.00 83.88 96 ILE A CA 1
ATOM 776 C C . ILE A 1 96 ? 2.754 18.540 -7.548 1.00 83.88 96 ILE A C 1
ATOM 778 O O . ILE A 1 96 ? 2.025 19.415 -7.085 1.00 83.88 96 ILE A O 1
ATOM 782 N N . GLU A 1 97 ? 2.346 17.698 -8.502 1.00 84.88 97 GLU A N 1
ATOM 783 C CA . GLU A 1 97 ? 0.993 17.748 -9.064 1.00 84.88 97 GLU A CA 1
ATOM 784 C C . GLU A 1 97 ? -0.064 17.324 -8.036 1.00 84.88 97 GLU A C 1
ATOM 786 O O . GLU A 1 97 ? -1.101 17.972 -7.932 1.00 84.88 97 GLU A O 1
ATOM 791 N N . ALA A 1 98 ? 0.194 16.290 -7.230 1.00 84.12 98 ALA A N 1
ATOM 792 C CA . ALA A 1 98 ? -0.732 15.856 -6.183 1.00 84.12 98 ALA A CA 1
ATOM 793 C C . ALA A 1 98 ? -0.943 16.931 -5.100 1.00 84.12 98 ALA A C 1
ATOM 795 O O . ALA A 1 98 ? -2.046 17.083 -4.582 1.00 84.12 98 ALA A O 1
ATOM 796 N N . ARG A 1 99 ? 0.092 17.723 -4.799 1.00 82.88 99 ARG A N 1
ATOM 797 C CA . ARG A 1 99 ? 0.048 18.843 -3.842 1.00 82.88 99 ARG A CA 1
ATOM 798 C C . ARG A 1 99 ? -0.463 20.155 -4.440 1.00 82.88 99 ARG A C 1
ATOM 800 O O . ARG A 1 99 ? -0.477 21.174 -3.752 1.00 82.88 99 ARG A O 1
ATOM 807 N N . ARG A 1 100 ? -0.858 20.168 -5.715 1.00 80.69 100 ARG A N 1
ATOM 808 C CA . ARG A 1 100 ? -1.257 21.390 -6.424 1.00 80.69 100 ARG A CA 1
ATOM 809 C C . ARG A 1 100 ? -2.454 22.091 -5.781 1.00 80.69 100 ARG A C 1
ATOM 811 O O . ARG A 1 100 ? -2.467 23.319 -5.723 1.00 80.69 100 ARG A O 1
ATOM 818 N N . ASP A 1 101 ? -3.422 21.312 -5.308 1.00 75.00 101 ASP A N 1
ATOM 819 C CA . ASP A 1 101 ? -4.684 21.819 -4.759 1.00 75.00 101 ASP A CA 1
ATOM 820 C C . ASP A 1 101 ? -4.684 21.915 -3.223 1.00 75.00 101 ASP A C 1
ATOM 822 O O . ASP A 1 101 ? -5.510 22.629 -2.656 1.00 75.00 101 ASP A O 1
ATOM 826 N N . ASP A 1 102 ? -3.740 21.248 -2.550 1.00 71.81 102 ASP A N 1
ATOM 827 C CA . ASP A 1 102 ? -3.564 21.300 -1.096 1.00 71.81 102 ASP A CA 1
ATOM 828 C C . ASP A 1 102 ? -2.067 21.342 -0.737 1.00 71.81 102 ASP A C 1
ATOM 830 O O . ASP A 1 102 ? -1.437 20.308 -0.474 1.00 71.81 102 ASP A O 1
ATOM 834 N N . PRO A 1 103 ? -1.444 22.535 -0.776 1.00 66.31 103 PRO A N 1
ATOM 835 C CA . PRO A 1 103 ? -0.072 22.714 -0.334 1.00 66.31 103 PRO A CA 1
ATOM 836 C C . PRO A 1 103 ? -0.020 22.573 1.192 1.00 66.31 103 PRO A C 1
ATOM 838 O O . PRO A 1 103 ? -0.078 23.554 1.936 1.00 66.31 103 PRO A O 1
ATOM 841 N N . LEU A 1 104 ? 0.080 21.329 1.664 1.00 61.41 104 LEU A N 1
ATOM 842 C CA . LEU A 1 104 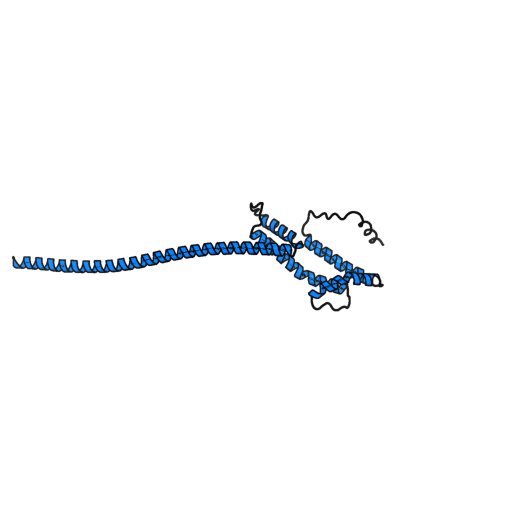? 0.276 21.010 3.074 1.00 61.41 104 LEU A CA 1
ATOM 843 C C . LEU A 1 104 ? 1.476 21.788 3.648 1.00 61.41 104 LEU A C 1
ATOM 845 O O . LEU A 1 104 ? 2.487 21.987 2.968 1.00 61.41 104 LEU A O 1
ATOM 849 N N . PRO A 1 105 ? 1.413 22.189 4.928 1.00 55.25 105 PRO A N 1
ATOM 850 C CA . PRO A 1 105 ? 2.306 23.186 5.509 1.00 55.25 105 PRO A CA 1
ATOM 851 C C . PRO A 1 105 ? 3.705 22.661 5.850 1.00 55.25 105 PRO A C 1
ATOM 853 O O . PRO A 1 105 ? 4.431 23.366 6.541 1.00 55.25 105 PRO A O 1
ATOM 856 N N . ASN A 1 106 ? 4.086 21.442 5.449 1.00 54.97 106 ASN A N 1
ATOM 857 C CA . ASN A 1 106 ? 5.324 20.831 5.927 1.00 54.97 106 ASN A CA 1
ATOM 858 C C . ASN A 1 106 ? 6.519 21.242 5.044 1.00 54.97 106 ASN A C 1
ATOM 860 O O . ASN A 1 106 ? 6.644 20.722 3.930 1.00 54.97 106 ASN A O 1
ATOM 864 N N . PRO A 1 107 ? 7.403 22.150 5.504 1.00 51.53 107 PRO A N 1
ATOM 865 C CA . PRO A 1 107 ? 8.512 22.655 4.697 1.00 51.53 107 PRO A CA 1
ATOM 866 C C . PRO A 1 107 ? 9.662 21.640 4.605 1.00 51.53 107 PRO A C 1
ATOM 868 O O . PRO A 1 107 ? 10.473 21.730 3.689 1.00 51.53 107 PRO A O 1
ATOM 871 N N . ASP A 1 108 ? 9.695 20.659 5.518 1.00 54.22 108 ASP A N 1
ATOM 872 C CA . ASP A 1 108 ? 10.867 19.812 5.769 1.00 54.22 108 ASP A CA 1
ATOM 873 C C . ASP A 1 108 ? 10.608 18.296 5.618 1.00 54.22 108 ASP A C 1
ATOM 875 O O . ASP A 1 108 ? 11.491 17.492 5.921 1.00 54.22 108 ASP A O 1
ATOM 879 N N . GLY A 1 109 ? 9.434 17.853 5.141 1.00 67.56 109 GLY A N 1
ATOM 880 C CA . GLY A 1 109 ? 9.150 16.412 5.058 1.00 67.56 109 GLY A CA 1
ATOM 881 C C . GLY A 1 109 ? 8.098 15.974 4.040 1.00 67.56 109 GLY A C 1
ATOM 882 O O . GLY A 1 109 ? 7.046 16.598 3.889 1.00 67.56 109 GLY A O 1
ATOM 883 N N . TRP A 1 110 ? 8.382 14.856 3.364 1.00 77.88 110 TRP A N 1
ATOM 884 C CA . TRP A 1 110 ? 7.388 14.065 2.631 1.00 77.88 110 TRP A CA 1
ATOM 885 C C . TRP A 1 110 ? 6.458 13.375 3.638 1.00 77.88 110 TRP A C 1
ATOM 887 O O . TRP A 1 110 ? 6.901 12.871 4.670 1.00 77.88 110 TRP A O 1
ATOM 897 N N . THR A 1 111 ? 5.158 13.397 3.363 1.00 84.56 111 THR A N 1
ATOM 898 C CA . THR A 1 111 ? 4.140 12.651 4.106 1.00 84.56 111 THR A CA 1
ATOM 899 C C . THR A 1 111 ? 4.056 11.215 3.587 1.00 84.56 111 THR A C 1
ATOM 901 O O . THR A 1 111 ? 4.568 10.896 2.513 1.00 84.56 111 THR A O 1
ATOM 904 N N . THR A 1 112 ? 3.373 10.332 4.320 1.00 83.00 112 THR A N 1
ATOM 905 C CA . THR A 1 112 ? 3.101 8.962 3.856 1.00 83.00 112 THR A CA 1
ATOM 906 C C . THR A 1 112 ? 2.392 8.945 2.498 1.00 83.00 112 THR A C 1
ATOM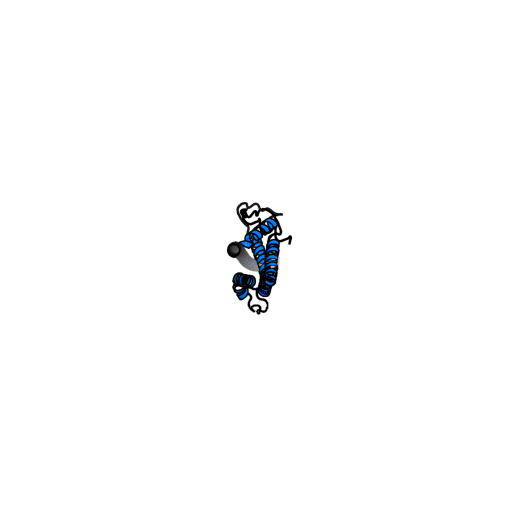 908 O O . THR A 1 112 ? 2.714 8.109 1.658 1.00 83.00 112 THR A O 1
ATOM 911 N N . GLU A 1 113 ? 1.478 9.888 2.255 1.00 83.81 113 GLU A N 1
ATOM 912 C CA . GLU A 1 113 ? 0.755 10.005 0.983 1.00 83.81 113 GLU A CA 1
ATOM 913 C C . GLU A 1 113 ? 1.687 10.409 -0.169 1.00 83.81 113 GLU A C 1
ATOM 915 O O . GLU A 1 113 ? 1.562 9.904 -1.285 1.00 83.81 113 GLU A O 1
ATOM 920 N N . ASP A 1 114 ? 2.684 11.256 0.104 1.00 85.06 114 ASP A N 1
ATOM 921 C CA . ASP A 1 114 ? 3.697 11.624 -0.890 1.00 85.06 114 ASP A CA 1
ATOM 922 C C . ASP A 1 114 ? 4.577 10.428 -1.254 1.00 85.06 114 ASP A C 1
ATOM 924 O O . ASP A 1 114 ? 4.814 10.181 -2.433 1.00 85.06 114 ASP A O 1
ATOM 928 N N . HIS A 1 115 ? 5.006 9.641 -0.261 1.00 84.12 115 HIS A N 1
ATOM 929 C CA . HIS A 1 115 ? 5.758 8.409 -0.506 1.00 84.12 115 HIS A CA 1
ATOM 930 C C . HIS A 1 115 ? 4.927 7.381 -1.297 1.00 84.12 115 HIS A C 1
ATOM 932 O O . HIS A 1 115 ? 5.442 6.732 -2.204 1.00 84.12 115 HIS A O 1
ATOM 938 N N . LEU A 1 116 ? 3.624 7.249 -1.017 1.00 85.56 116 LEU A N 1
ATOM 939 C CA . LEU A 1 116 ? 2.729 6.392 -1.808 1.00 85.56 116 LEU A CA 1
ATOM 940 C C . LEU A 1 116 ? 2.558 6.903 -3.245 1.00 85.56 116 LEU A C 1
ATOM 942 O O . LEU A 1 116 ? 2.550 6.109 -4.190 1.00 85.56 116 LEU A O 1
ATOM 946 N N . THR A 1 117 ? 2.466 8.219 -3.421 1.00 87.12 117 THR A N 1
ATOM 947 C CA . THR A 1 117 ? 2.383 8.866 -4.735 1.00 87.12 117 THR A CA 1
ATOM 948 C C . THR A 1 117 ? 3.664 8.645 -5.541 1.00 87.12 117 THR A C 1
ATOM 950 O O . THR A 1 117 ? 3.594 8.247 -6.708 1.00 87.12 117 THR A O 1
ATOM 953 N N . ALA A 1 118 ? 4.832 8.811 -4.915 1.00 85.31 118 ALA A N 1
ATOM 954 C CA . ALA A 1 118 ? 6.133 8.509 -5.506 1.00 85.31 118 ALA A CA 1
ATOM 955 C C . ALA A 1 118 ? 6.245 7.038 -5.930 1.00 85.31 118 ALA A C 1
ATOM 957 O O . ALA A 1 118 ? 6.521 6.749 -7.099 1.00 85.31 118 ALA A O 1
ATOM 958 N N . LEU A 1 119 ? 5.932 6.105 -5.023 1.00 83.81 119 LEU A N 1
ATOM 959 C CA . LEU A 1 119 ? 5.921 4.667 -5.305 1.00 83.81 119 LEU A CA 1
ATOM 960 C C . LEU A 1 119 ? 4.993 4.317 -6.476 1.00 83.81 119 LEU A C 1
ATOM 962 O O . LEU A 1 119 ? 5.376 3.565 -7.375 1.00 83.81 119 LEU A O 1
ATOM 966 N N . SER A 1 120 ? 3.787 4.888 -6.510 1.00 84.06 120 SER A N 1
ATOM 967 C CA . SER A 1 120 ? 2.828 4.694 -7.603 1.00 84.06 120 SER A CA 1
ATOM 968 C C . SER A 1 120 ? 3.369 5.199 -8.946 1.00 84.06 120 SER A C 1
ATOM 970 O O . SER A 1 120 ? 3.268 4.508 -9.972 1.00 84.06 120 SER A O 1
ATOM 972 N N . ALA A 1 121 ? 4.005 6.375 -8.951 1.00 82.75 121 ALA A N 1
ATOM 973 C CA . ALA A 1 121 ? 4.641 6.938 -10.137 1.00 82.75 121 ALA A CA 1
ATOM 974 C C . ALA A 1 121 ? 5.779 6.041 -10.652 1.00 82.75 121 ALA A C 1
ATOM 976 O O . ALA A 1 121 ? 5.890 5.814 -11.863 1.00 82.75 121 ALA A O 1
ATOM 977 N N . TRP A 1 122 ? 6.577 5.462 -9.752 1.00 80.50 122 TRP A N 1
ATOM 978 C CA . TRP A 1 122 ? 7.644 4.528 -10.110 1.00 80.50 122 TRP A CA 1
ATOM 979 C C . TRP A 1 122 ? 7.134 3.209 -10.661 1.00 80.50 122 TRP A C 1
ATOM 981 O O . TRP A 1 122 ? 7.590 2.786 -11.723 1.00 80.50 122 TRP A O 1
ATOM 991 N N . VAL A 1 123 ? 6.159 2.579 -10.005 1.00 80.50 123 VAL A N 1
ATOM 992 C CA . VAL A 1 123 ? 5.546 1.340 -10.507 1.00 80.50 123 VAL A CA 1
ATOM 993 C C . VAL A 1 123 ? 4.940 1.578 -11.890 1.00 80.50 123 VAL A C 1
ATOM 995 O O . VAL A 1 123 ? 5.147 0.784 -12.806 1.00 80.50 123 VAL A O 1
ATOM 998 N N . SER A 1 124 ? 4.278 2.719 -12.087 1.00 80.31 124 SER A N 1
ATOM 999 C CA . SER A 1 124 ? 3.724 3.112 -13.386 1.00 80.31 124 SER A CA 1
ATOM 1000 C C . SER A 1 124 ? 4.801 3.328 -14.454 1.00 80.31 124 SER A C 1
ATOM 1002 O O . SER A 1 124 ? 4.601 3.003 -15.628 1.00 80.31 124 SER A O 1
ATOM 1004 N N . TYR A 1 125 ? 5.951 3.891 -14.078 1.00 76.62 125 TYR A N 1
ATOM 1005 C CA . TYR A 1 125 ? 7.091 4.041 -14.978 1.00 76.62 125 TYR A CA 1
ATOM 1006 C C . TYR A 1 125 ? 7.685 2.680 -15.358 1.00 76.62 125 TYR A C 1
ATOM 1008 O O . TYR A 1 125 ? 7.866 2.410 -16.547 1.00 76.62 125 TYR A O 1
ATOM 1016 N N . MET A 1 126 ? 7.909 1.800 -14.382 1.00 74.81 126 MET A N 1
ATOM 1017 C CA . MET A 1 126 ? 8.425 0.451 -14.616 1.00 74.81 126 MET A CA 1
ATOM 1018 C C . MET A 1 126 ? 7.476 -0.399 -15.456 1.00 74.81 126 MET A C 1
ATOM 1020 O O . MET A 1 126 ? 7.935 -1.105 -16.347 1.00 74.81 126 MET A O 1
ATOM 1024 N N . ASP A 1 127 ? 6.165 -0.295 -15.246 1.00 78.19 127 ASP A N 1
ATOM 1025 C CA . ASP A 1 127 ? 5.163 -0.981 -16.067 1.00 78.19 127 ASP A CA 1
ATOM 1026 C C . ASP A 1 127 ? 5.242 -0.530 -17.536 1.00 78.19 127 ASP A C 1
ATOM 1028 O O . ASP A 1 127 ? 5.274 -1.351 -18.458 1.00 78.19 127 ASP A O 1
ATOM 1032 N N . LYS A 1 128 ? 5.377 0.781 -17.779 1.00 76.38 128 LYS A N 1
ATOM 1033 C CA . LYS A 1 128 ? 5.590 1.315 -19.135 1.00 76.38 128 LYS A CA 1
ATOM 1034 C C . LYS A 1 128 ? 6.905 0.811 -19.732 1.00 76.38 128 LYS A C 1
ATOM 1036 O O . LYS A 1 128 ? 6.917 0.380 -20.886 1.00 76.38 128 LYS A O 1
ATOM 1041 N N . LEU A 1 129 ? 7.999 0.823 -18.971 1.00 73.19 129 LEU A N 1
ATOM 1042 C CA . LEU A 1 129 ? 9.277 0.279 -19.432 1.00 73.19 129 LEU A CA 1
ATOM 1043 C C . LEU A 1 129 ? 9.162 -1.209 -19.774 1.00 73.19 129 LEU A C 1
ATOM 1045 O O . LEU A 1 129 ? 9.534 -1.604 -20.876 1.00 73.19 129 LEU A O 1
ATOM 1049 N N . GLY A 1 130 ? 8.581 -2.013 -18.887 1.00 76.50 130 GLY A N 1
ATOM 1050 C CA . GLY A 1 130 ? 8.388 -3.449 -19.077 1.00 76.50 130 GLY A CA 1
ATOM 1051 C C . GLY A 1 130 ? 7.540 -3.786 -20.304 1.00 76.50 130 GLY A C 1
ATOM 1052 O O . GLY A 1 130 ? 7.810 -4.774 -20.982 1.00 76.50 130 GLY A O 1
ATOM 1053 N N . LYS A 1 131 ? 6.566 -2.938 -20.658 1.00 76.69 131 LYS A N 1
ATOM 1054 C CA . LYS A 1 131 ? 5.731 -3.119 -21.858 1.00 76.69 131 LYS A CA 1
ATOM 1055 C C . LYS A 1 131 ? 6.452 -2.769 -23.160 1.00 76.69 131 LYS A C 1
ATOM 1057 O O . LYS A 1 131 ? 6.334 -3.499 -24.143 1.00 76.69 131 LYS A O 1
ATOM 1062 N N . TYR A 1 132 ? 7.179 -1.651 -23.202 1.00 77.19 132 TYR A N 1
ATOM 1063 C CA . TYR A 1 132 ? 7.701 -1.111 -24.467 1.00 77.19 132 TYR A CA 1
ATOM 1064 C C . TYR A 1 132 ? 9.167 -1.461 -24.745 1.00 77.19 132 TYR A C 1
ATOM 1066 O O . TYR A 1 132 ? 9.546 -1.594 -25.914 1.00 77.19 132 TYR A O 1
ATOM 1074 N N . LEU A 1 133 ? 9.987 -1.625 -23.704 1.00 80.94 133 LEU A N 1
ATOM 1075 C CA . LEU A 1 133 ? 11.425 -1.859 -23.832 1.00 80.94 133 LEU A CA 1
ATOM 1076 C C . LEU A 1 133 ? 11.749 -3.218 -24.479 1.00 80.94 133 LEU A C 1
ATOM 1078 O O . LEU A 1 133 ? 12.526 -3.218 -25.436 1.00 80.94 133 LEU A O 1
ATOM 1082 N N . PRO A 1 134 ? 11.131 -4.353 -24.085 1.00 82.62 134 PRO A N 1
ATOM 1083 C CA . PRO A 1 134 ? 11.438 -5.645 -24.701 1.00 82.62 134 PRO A CA 1
ATOM 1084 C C . PRO A 1 134 ? 11.103 -5.671 -26.193 1.00 82.62 134 PRO A C 1
ATOM 1086 O O . PRO A 1 134 ? 11.917 -6.088 -27.013 1.00 82.62 134 PRO A O 1
ATOM 1089 N N . GLY A 1 135 ? 9.935 -5.145 -26.578 1.00 84.00 135 GLY A N 1
ATOM 1090 C CA . GLY A 1 135 ? 9.529 -5.088 -27.983 1.00 84.00 135 GLY A CA 1
ATOM 1091 C C . GLY A 1 135 ? 10.443 -4.200 -28.833 1.00 84.00 135 GLY A C 1
ATOM 1092 O O . GLY A 1 135 ? 10.747 -4.531 -29.979 1.00 84.00 135 GLY A O 1
ATOM 1093 N N . ALA A 1 136 ? 10.912 -3.079 -28.282 1.00 82.56 136 ALA A N 1
ATOM 1094 C CA . ALA A 1 136 ? 11.871 -2.216 -28.962 1.00 82.56 136 ALA A CA 1
ATOM 1095 C C . ALA A 1 136 ? 13.246 -2.873 -29.112 1.00 82.56 136 ALA A C 1
ATOM 1097 O O . ALA A 1 136 ? 13.828 -2.824 -30.195 1.00 82.56 136 ALA A O 1
ATOM 1098 N N . ALA A 1 137 ? 13.723 -3.533 -28.060 1.00 85.06 137 ALA A N 1
ATOM 1099 C CA . ALA A 1 137 ? 14.982 -4.256 -28.064 1.00 85.06 137 ALA A CA 1
ATOM 1100 C C . ALA A 1 137 ? 14.958 -5.427 -29.067 1.00 85.06 137 ALA A C 1
ATOM 1102 O O . ALA A 1 137 ? 15.919 -5.612 -29.812 1.00 85.06 137 ALA A O 1
ATOM 1103 N N . ILE A 1 138 ? 13.833 -6.148 -29.180 1.00 87.75 138 ILE A N 1
ATOM 1104 C CA . ILE A 1 138 ? 13.655 -7.225 -30.171 1.00 87.75 138 ILE A CA 1
ATOM 1105 C C . ILE A 1 138 ? 13.726 -6.661 -31.591 1.00 87.75 138 ILE A C 1
ATOM 1107 O O . ILE A 1 138 ? 14.419 -7.206 -32.448 1.00 87.75 138 ILE A O 1
ATOM 1111 N N . ARG A 1 139 ? 13.046 -5.538 -31.849 1.00 85.88 139 ARG A N 1
ATOM 1112 C CA . ARG A 1 139 ? 13.106 -4.873 -33.157 1.00 85.88 139 ARG A CA 1
ATOM 1113 C C . ARG A 1 139 ? 14.505 -4.345 -33.468 1.00 85.88 139 ARG A C 1
ATOM 1115 O O . ARG A 1 139 ? 14.938 -4.450 -34.612 1.00 85.88 139 ARG A O 1
ATOM 1122 N N . ALA A 1 140 ? 15.225 -3.807 -32.484 1.00 85.81 140 ALA A N 1
ATOM 1123 C CA . ALA A 1 140 ? 16.606 -3.365 -32.665 1.00 85.81 140 ALA A CA 1
ATOM 1124 C C . ALA A 1 140 ? 17.514 -4.547 -33.032 1.00 85.81 140 ALA A C 1
ATOM 1126 O O . ALA A 1 140 ? 18.265 -4.462 -34.003 1.00 85.81 140 ALA A O 1
ATOM 1127 N N . PHE A 1 141 ? 17.376 -5.669 -32.319 1.00 88.69 141 PHE A N 1
ATOM 1128 C CA . PHE A 1 141 ? 18.093 -6.908 -32.607 1.00 88.69 141 PHE A CA 1
ATOM 1129 C C . PHE A 1 141 ? 17.804 -7.415 -34.027 1.00 88.69 141 PHE A C 1
ATOM 1131 O O . PHE A 1 141 ? 18.732 -7.635 -34.800 1.00 88.69 141 PHE A O 1
ATOM 1138 N N . ALA A 1 142 ? 16.528 -7.516 -34.411 1.00 88.44 142 ALA A N 1
ATOM 1139 C CA . ALA A 1 142 ? 16.132 -7.985 -35.740 1.00 88.44 142 ALA A CA 1
ATOM 1140 C C . ALA A 1 142 ? 16.675 -7.099 -36.875 1.00 88.44 142 ALA A C 1
ATOM 1142 O O . ALA A 1 142 ? 16.994 -7.599 -37.953 1.00 88.44 142 ALA A O 1
ATOM 1143 N N . ASN A 1 143 ? 16.805 -5.790 -36.635 1.00 85.06 143 ASN A N 1
ATOM 1144 C CA . ASN A 1 143 ? 17.426 -4.884 -37.596 1.00 85.06 143 ASN A CA 1
ATOM 1145 C C . ASN A 1 143 ? 18.942 -5.088 -37.680 1.00 85.06 143 ASN A C 1
ATOM 1147 O O . ASN A 1 143 ? 19.466 -5.084 -38.786 1.00 85.06 143 ASN A O 1
ATOM 1151 N N . LEU A 1 144 ? 19.638 -5.269 -36.551 1.00 86.50 144 LEU A N 1
ATOM 1152 C CA . LEU A 1 144 ? 21.100 -5.419 -36.479 1.00 86.50 144 LEU A CA 1
ATOM 1153 C C . LEU A 1 144 ? 21.611 -6.777 -37.001 1.00 86.50 144 LEU A C 1
ATOM 1155 O O . LEU A 1 144 ? 22.682 -6.849 -37.614 1.00 86.50 144 LEU A O 1
ATOM 1159 N N . TRP A 1 145 ? 20.841 -7.849 -36.813 1.00 90.31 145 TRP A N 1
ATOM 1160 C CA . TRP A 1 145 ? 21.183 -9.206 -37.255 1.00 90.31 145 TRP A CA 1
ATOM 1161 C C . TRP A 1 145 ? 20.081 -9.798 -38.143 1.00 90.31 145 TRP A C 1
ATOM 1163 O O . TRP A 1 145 ? 19.356 -10.706 -37.732 1.00 90.31 145 TRP A O 1
ATOM 1173 N N . PRO A 1 146 ? 19.931 -9.301 -39.387 1.00 82.62 146 PRO A N 1
ATOM 1174 C CA . PRO A 1 146 ? 18.908 -9.800 -40.294 1.00 82.62 146 PRO A CA 1
ATOM 1175 C C . PRO A 1 146 ? 19.168 -11.276 -40.629 1.00 82.62 146 PRO A C 1
ATOM 1177 O O . PRO A 1 146 ? 20.227 -11.621 -41.152 1.00 82.62 146 PRO A O 1
ATOM 1180 N N . GLY A 1 147 ? 18.192 -12.137 -40.334 1.00 84.38 147 GLY A N 1
ATOM 1181 C CA . GLY A 1 147 ? 18.263 -13.586 -40.564 1.00 84.38 147 GLY A CA 1
ATOM 1182 C C . GLY A 1 147 ? 18.745 -14.406 -39.365 1.00 84.38 147 GLY A C 1
ATOM 1183 O O . GLY A 1 147 ? 18.654 -15.631 -39.401 1.00 84.38 147 GLY A O 1
ATOM 1184 N N . GLU A 1 148 ? 19.203 -13.761 -38.291 1.00 90.06 148 GLU A N 1
ATOM 1185 C CA . GLU A 1 148 ? 19.466 -14.452 -37.033 1.00 90.06 148 GLU A CA 1
ATOM 1186 C C . GLU A 1 148 ? 18.155 -14.674 -36.270 1.00 90.06 148 GLU A C 1
ATOM 1188 O O . GLU A 1 148 ? 17.267 -13.814 -36.250 1.00 90.06 148 GLU A O 1
ATOM 1193 N N . LYS A 1 149 ? 18.008 -15.848 -35.646 1.00 90.31 149 LYS A N 1
ATOM 1194 C CA . LYS A 1 149 ? 16.826 -16.144 -34.835 1.00 90.31 149 LYS A CA 1
ATOM 1195 C C . LYS A 1 149 ? 16.818 -15.211 -33.621 1.00 90.31 149 LYS A C 1
ATOM 1197 O O . LYS A 1 149 ? 17.806 -15.126 -32.896 1.00 90.31 149 LYS A O 1
ATOM 1202 N N . ILE A 1 150 ? 15.690 -14.541 -33.387 1.00 88.44 150 ILE A N 1
ATOM 1203 C CA . ILE A 1 150 ? 15.486 -13.737 -32.178 1.00 88.44 150 ILE A CA 1
ATOM 1204 C C . ILE A 1 150 ? 15.641 -14.664 -30.961 1.00 88.44 150 ILE A C 1
ATOM 1206 O O . ILE A 1 150 ? 15.020 -15.731 -30.953 1.00 88.44 150 ILE A O 1
ATOM 1210 N N . PRO A 1 151 ? 16.452 -14.293 -29.954 1.00 87.19 151 PRO A N 1
ATOM 1211 C CA . PRO A 1 151 ? 16.593 -15.081 -28.739 1.00 87.19 151 PRO A CA 1
ATOM 1212 C C . PRO A 1 151 ? 15.236 -15.380 -28.098 1.00 87.19 151 PRO A C 1
ATOM 1214 O O . PRO A 1 151 ? 14.425 -14.478 -27.901 1.00 87.19 151 PRO A O 1
ATOM 1217 N N . ASP A 1 152 ? 15.011 -16.642 -27.728 1.00 84.88 152 ASP A N 1
ATOM 1218 C CA . ASP A 1 152 ? 13.744 -17.093 -27.128 1.00 84.88 152 ASP A CA 1
ATOM 1219 C C . ASP A 1 152 ? 13.545 -16.555 -25.689 1.00 84.88 152 ASP A C 1
ATOM 1221 O O . ASP A 1 152 ? 12.469 -16.688 -25.110 1.00 84.88 152 ASP A O 1
ATOM 1225 N N . ARG A 1 153 ? 14.587 -15.952 -25.100 1.00 84.75 153 ARG A N 1
ATOM 1226 C CA . ARG A 1 153 ? 14.620 -15.389 -23.744 1.00 84.75 153 ARG A CA 1
ATOM 1227 C C . ARG A 1 153 ? 15.052 -13.925 -23.784 1.00 84.75 153 ARG A C 1
ATOM 1229 O O . ARG A 1 153 ? 16.110 -13.607 -24.332 1.00 84.75 153 ARG A O 1
ATOM 1236 N N . VAL A 1 154 ? 14.248 -13.041 -23.188 1.00 80.06 154 VAL A N 1
ATOM 1237 C CA . VAL A 1 154 ? 14.474 -11.582 -23.195 1.00 80.06 154 VAL A CA 1
ATOM 1238 C C . VAL A 1 154 ? 15.745 -11.209 -22.430 1.00 80.06 154 VAL A C 1
ATOM 1240 O O . VAL A 1 154 ? 16.404 -10.235 -22.776 1.00 80.06 154 VAL A O 1
ATOM 1243 N N . GLU A 1 155 ? 16.156 -12.014 -21.455 1.00 83.44 155 GLU A N 1
ATOM 1244 C CA . GLU A 1 155 ? 17.350 -11.793 -20.633 1.00 83.44 155 GLU A CA 1
ATOM 1245 C C . GLU A 1 155 ? 18.655 -11.901 -21.437 1.00 83.44 155 GLU A C 1
ATOM 1247 O O . GLU A 1 155 ? 19.676 -11.349 -21.040 1.00 83.44 155 GLU A O 1
ATOM 1252 N N . ILE A 1 156 ? 18.631 -12.589 -22.584 1.00 86.88 156 ILE A N 1
ATOM 1253 C CA . ILE A 1 156 ? 19.792 -12.754 -23.478 1.00 86.88 156 ILE A CA 1
ATOM 1254 C C . ILE A 1 156 ? 19.974 -11.519 -24.374 1.00 86.88 156 ILE A C 1
ATOM 1256 O O . ILE A 1 156 ? 21.069 -11.218 -24.857 1.00 86.88 156 ILE A O 1
ATOM 1260 N N . LEU A 1 157 ? 18.885 -10.786 -24.598 1.00 85.12 157 LEU A N 1
ATOM 1261 C CA . LEU A 1 157 ? 18.812 -9.685 -25.544 1.00 85.12 157 LEU A CA 1
ATOM 1262 C C . LEU A 1 157 ? 19.775 -8.526 -25.212 1.00 85.12 157 LEU A C 1
ATOM 1264 O O . LEU A 1 157 ? 20.431 -8.054 -26.141 1.00 85.12 157 LEU A O 1
ATOM 1268 N N . PRO A 1 158 ? 19.939 -8.086 -23.943 1.00 85.88 158 PRO A N 1
ATOM 1269 C CA . PRO A 1 158 ? 20.909 -7.052 -23.585 1.00 85.88 158 PRO A CA 1
ATOM 1270 C C . PRO A 1 158 ? 22.341 -7.426 -23.970 1.00 85.88 158 PRO A C 1
ATOM 1272 O O . PRO A 1 158 ? 23.018 -6.635 -24.622 1.00 85.88 158 PRO A O 1
ATOM 1275 N N . SER A 1 159 ? 22.786 -8.645 -23.644 1.00 86.56 159 SER A N 1
ATOM 1276 C CA . SER A 1 159 ? 24.143 -9.107 -23.961 1.00 86.56 159 SER A CA 1
ATOM 1277 C C . SER A 1 159 ? 24.397 -9.128 -25.466 1.00 86.56 159 SER A C 1
ATOM 1279 O O . SER A 1 159 ? 25.443 -8.666 -25.911 1.00 86.56 159 SER A O 1
ATOM 1281 N N . ARG A 1 160 ? 23.419 -9.573 -26.268 1.00 88.25 160 ARG A N 1
ATOM 1282 C CA . ARG A 1 160 ? 23.533 -9.514 -27.734 1.00 88.25 160 ARG A CA 1
ATOM 1283 C C . ARG A 1 160 ? 23.551 -8.076 -28.245 1.00 88.25 160 ARG A C 1
ATOM 1285 O O . ARG A 1 160 ? 24.363 -7.742 -29.097 1.00 88.25 160 ARG A O 1
ATOM 1292 N N . LEU A 1 161 ? 22.710 -7.192 -27.709 1.00 88.38 161 LEU A N 1
ATOM 1293 C CA . LEU A 1 161 ? 22.687 -5.780 -28.108 1.00 88.38 161 LEU A CA 1
ATOM 1294 C C . LEU A 1 161 ? 23.984 -5.034 -27.757 1.00 88.38 161 LEU A C 1
ATOM 1296 O O . LEU A 1 161 ? 24.340 -4.093 -28.469 1.00 88.38 161 LEU A O 1
ATOM 1300 N N . MET A 1 162 ? 24.738 -5.466 -26.741 1.00 88.44 162 MET A N 1
ATOM 1301 C CA . MET A 1 162 ? 26.077 -4.926 -26.462 1.00 88.44 162 MET A CA 1
ATOM 1302 C C . MET A 1 162 ? 27.080 -5.204 -27.596 1.00 88.44 162 MET A C 1
ATOM 1304 O O . MET A 1 162 ? 28.014 -4.429 -27.787 1.00 88.44 162 MET A O 1
ATOM 1308 N N . GLU A 1 163 ? 26.860 -6.238 -28.414 1.00 90.81 163 GLU A N 1
ATOM 1309 C CA . GLU A 1 163 ? 27.689 -6.543 -29.591 1.00 90.81 163 GLU A CA 1
ATOM 1310 C C . GLU A 1 163 ? 27.366 -5.653 -30.809 1.00 90.81 163 GLU A C 1
ATOM 1312 O O . GLU A 1 163 ? 28.042 -5.723 -31.841 1.00 90.81 163 GLU A O 1
ATOM 1317 N N . SER A 1 164 ? 26.358 -4.778 -30.707 1.00 87.69 164 SER A N 1
ATOM 1318 C CA . SER A 1 164 ? 25.928 -3.896 -31.802 1.00 87.69 164 SER A CA 1
ATOM 1319 C C . SER A 1 164 ? 27.058 -3.018 -32.352 1.00 87.69 164 SER A C 1
ATOM 1321 O O . SER A 1 164 ? 27.119 -2.791 -33.559 1.00 87.69 164 SER A O 1
ATOM 1323 N N . GLY A 1 165 ? 28.000 -2.572 -31.514 1.00 83.56 165 GLY A N 1
ATOM 1324 C CA . GLY A 1 165 ? 29.162 -1.790 -31.955 1.00 83.56 165 GLY A CA 1
ATOM 1325 C C . GLY A 1 165 ? 30.085 -2.566 -32.902 1.00 83.56 165 GLY A C 1
ATOM 1326 O O . GLY A 1 165 ? 30.519 -2.038 -33.933 1.00 83.56 165 GLY A O 1
ATOM 1327 N N . THR A 1 166 ? 30.331 -3.843 -32.598 1.00 87.81 166 THR A N 1
ATOM 1328 C CA . THR A 1 166 ? 31.077 -4.756 -33.475 1.00 87.81 166 THR A CA 1
ATOM 1329 C C . THR A 1 166 ? 30.322 -4.951 -34.782 1.00 87.81 166 THR A C 1
ATOM 1331 O O . THR A 1 166 ? 30.890 -4.761 -35.857 1.00 87.81 166 THR A O 1
ATOM 1334 N N . ARG A 1 167 ? 29.011 -5.203 -34.698 1.00 87.75 167 ARG A N 1
ATOM 1335 C CA . ARG A 1 167 ? 28.155 -5.422 -35.866 1.00 87.75 167 ARG A CA 1
ATOM 1336 C C . ARG A 1 167 ? 28.111 -4.223 -36.817 1.00 87.75 167 ARG A C 1
ATOM 1338 O O . ARG A 1 167 ? 28.272 -4.370 -38.026 1.00 87.75 167 ARG A O 1
ATOM 1345 N N . LEU A 1 168 ? 27.966 -3.013 -36.281 1.00 83.25 168 LEU A N 1
ATOM 1346 C CA . LEU A 1 168 ? 28.008 -1.779 -37.072 1.00 83.25 168 LEU A CA 1
ATOM 1347 C C . LEU A 1 168 ? 29.384 -1.569 -37.730 1.00 83.25 168 LEU A C 1
ATOM 1349 O O . LEU A 1 168 ? 29.469 -1.045 -38.843 1.00 83.25 168 LEU A O 1
ATOM 1353 N N . THR A 1 169 ? 30.465 -1.997 -37.072 1.00 83.50 169 THR A N 1
ATOM 1354 C CA . THR A 1 169 ? 31.827 -1.930 -37.623 1.00 83.50 169 THR A CA 1
ATOM 1355 C C . THR A 1 169 ? 32.024 -2.914 -38.777 1.00 83.50 169 THR A C 1
ATOM 1357 O O . THR A 1 169 ? 32.631 -2.547 -39.785 1.00 83.50 169 THR A O 1
ATOM 1360 N N . GLU A 1 170 ? 31.484 -4.130 -38.673 1.00 85.12 170 GLU A N 1
ATOM 1361 C CA . GLU A 1 170 ? 31.449 -5.103 -39.774 1.00 85.12 170 GLU A CA 1
ATOM 1362 C C . GLU A 1 170 ? 30.707 -4.535 -40.980 1.00 85.12 170 GLU A C 1
ATOM 1364 O O . GLU A 1 170 ? 31.243 -4.512 -42.088 1.00 85.12 170 GLU A O 1
ATOM 1369 N N . TRP A 1 171 ? 29.511 -3.987 -40.759 1.00 84.75 171 TRP A N 1
ATOM 1370 C CA . TRP A 1 171 ? 28.731 -3.387 -41.831 1.00 84.75 171 TRP A CA 1
ATOM 1371 C C . TRP A 1 171 ? 29.432 -2.216 -42.497 1.00 84.75 171 TRP A C 1
ATOM 1373 O O . TRP A 1 171 ? 29.416 -2.132 -43.721 1.00 84.75 171 TRP A O 1
ATOM 1383 N N . ARG A 1 172 ? 30.113 -1.360 -41.725 1.00 79.81 172 ARG A N 1
ATOM 1384 C CA . ARG A 1 172 ? 30.937 -0.268 -42.263 1.00 79.81 172 ARG A CA 1
ATOM 1385 C C . ARG A 1 172 ? 32.067 -0.779 -43.166 1.00 79.81 172 ARG A C 1
ATOM 1387 O O . ARG A 1 172 ? 32.419 -0.092 -44.125 1.00 79.81 172 ARG A O 1
ATOM 1394 N N . ARG A 1 173 ? 32.651 -1.937 -42.841 1.00 78.38 173 ARG A N 1
ATOM 1395 C CA . ARG A 1 173 ? 33.732 -2.586 -43.609 1.00 78.38 173 ARG A CA 1
ATOM 1396 C C . ARG A 1 173 ? 33.216 -3.398 -44.800 1.00 78.38 173 ARG A C 1
ATOM 1398 O O . ARG A 1 173 ? 33.978 -3.657 -45.724 1.00 78.38 173 ARG A O 1
ATOM 1405 N N . SER A 1 174 ? 31.940 -3.766 -44.791 1.00 71.50 174 SER A N 1
ATOM 1406 C CA . SER A 1 174 ? 31.239 -4.407 -45.904 1.00 71.50 174 SER A CA 1
ATOM 1407 C C . SER A 1 174 ? 30.536 -3.378 -46.807 1.00 71.50 174 SER A C 1
ATOM 1409 O O . SER A 1 174 ? 30.340 -2.222 -46.432 1.00 71.50 174 SER A O 1
ATOM 1411 N N . SER A 1 175 ? 30.080 -3.784 -47.992 1.00 68.75 175 SER A N 1
ATOM 1412 C CA . SER A 1 175 ? 29.224 -2.942 -48.847 1.00 68.75 175 SER A CA 1
ATOM 1413 C C . SER A 1 175 ? 27.782 -2.783 -48.319 1.00 68.75 175 SER A C 1
ATOM 1415 O O . SER A 1 175 ? 26.938 -2.226 -49.014 1.00 68.75 175 SER A O 1
ATOM 1417 N N . GLU A 1 176 ? 27.475 -3.221 -47.091 1.00 73.19 176 GLU A N 1
ATOM 1418 C CA . GLU A 1 176 ? 26.128 -3.209 -46.493 1.00 73.19 176 GLU A CA 1
ATOM 1419 C C . GLU A 1 176 ? 25.768 -1.900 -45.756 1.00 73.19 176 GLU A C 1
ATOM 1421 O O . GLU A 1 176 ? 24.983 -1.898 -44.805 1.00 73.19 176 GLU A O 1
ATOM 1426 N N . ARG A 1 177 ? 26.302 -0.750 -46.192 1.00 72.31 177 ARG A N 1
ATOM 1427 C CA . ARG A 1 177 ? 26.061 0.558 -45.540 1.00 72.31 177 ARG A CA 1
ATOM 1428 C C . ARG A 1 177 ? 24.576 0.912 -45.403 1.00 72.31 177 ARG A C 1
ATOM 1430 O O . ARG A 1 177 ? 24.168 1.443 -44.378 1.00 72.31 177 ARG A O 1
ATOM 1437 N N . SER A 1 178 ? 23.755 0.549 -46.388 1.00 78.00 178 SER A N 1
ATOM 1438 C CA . SER A 1 178 ? 22.307 0.795 -46.363 1.00 78.00 178 SER A CA 1
ATOM 1439 C C . SER A 1 178 ? 21.586 0.081 -45.209 1.00 78.00 178 SER A C 1
ATOM 1441 O O . SER A 1 178 ? 20.596 0.597 -44.682 1.00 78.00 178 SER A O 1
ATOM 1443 N N . ARG A 1 179 ? 22.088 -1.081 -44.771 1.00 73.31 179 ARG A N 1
ATOM 1444 C CA . ARG A 1 179 ? 21.554 -1.809 -43.608 1.00 73.31 179 ARG A CA 1
ATOM 1445 C C . ARG A 1 179 ? 21.967 -1.148 -42.298 1.00 73.31 179 ARG A C 1
ATOM 1447 O O . ARG A 1 179 ? 21.118 -0.975 -41.424 1.00 73.31 179 ARG A O 1
ATOM 1454 N N . ALA A 1 180 ? 23.217 -0.689 -42.208 1.00 78.38 180 ALA A N 1
ATOM 1455 C CA . ALA A 1 180 ? 23.692 0.103 -41.075 1.00 78.38 180 ALA A CA 1
ATOM 1456 C C . ALA A 1 180 ? 22.858 1.369 -40.874 1.00 78.38 180 ALA A C 1
ATOM 1458 O O . ALA A 1 180 ? 22.391 1.624 -39.765 1.00 78.38 180 ALA A O 1
ATOM 1459 N N . ASP A 1 181 ? 22.589 2.102 -41.952 1.00 79.44 181 ASP A N 1
ATOM 1460 C CA . ASP A 1 181 ? 21.775 3.315 -41.896 1.00 79.44 181 ASP A CA 1
ATOM 1461 C C . ASP A 1 181 ? 20.329 3.025 -41.474 1.00 79.44 181 ASP A C 1
ATOM 1463 O O . ASP A 1 181 ? 19.733 3.804 -40.732 1.00 79.44 181 ASP A O 1
ATOM 1467 N N . THR A 1 182 ? 19.756 1.897 -41.902 1.00 80.50 182 THR A N 1
ATOM 1468 C CA . THR A 1 182 ? 18.388 1.498 -41.527 1.00 80.50 182 THR A CA 1
ATOM 1469 C C . THR A 1 182 ? 18.293 1.134 -40.045 1.00 80.50 182 THR A C 1
ATOM 1471 O O . THR A 1 182 ? 17.413 1.640 -39.343 1.00 80.50 182 THR A O 1
ATOM 1474 N N . ALA A 1 183 ? 19.228 0.325 -39.538 1.00 80.69 183 ALA A N 1
ATOM 1475 C CA . ALA A 1 183 ? 19.270 -0.033 -38.123 1.00 80.69 183 ALA A CA 1
ATOM 1476 C C . ALA A 1 183 ? 19.521 1.196 -37.235 1.00 80.69 183 ALA A C 1
ATOM 1478 O O . ALA A 1 183 ? 18.846 1.372 -36.222 1.00 80.69 183 ALA A O 1
ATOM 1479 N N . LEU A 1 184 ? 20.431 2.088 -37.641 1.00 80.75 184 LEU A N 1
ATOM 1480 C CA . LEU A 1 184 ? 20.707 3.331 -36.922 1.00 80.75 184 LEU A CA 1
ATOM 1481 C C . LEU A 1 184 ? 19.507 4.276 -36.930 1.00 80.75 184 LEU A C 1
ATOM 1483 O O . LEU A 1 184 ? 19.172 4.823 -35.884 1.00 80.75 184 LEU A O 1
ATOM 1487 N N . LYS A 1 185 ? 18.810 4.439 -38.062 1.00 83.19 185 LYS A N 1
ATOM 1488 C CA . LYS A 1 185 ? 17.570 5.231 -38.123 1.00 83.19 185 LYS A CA 1
ATOM 1489 C C . LYS A 1 185 ? 16.519 4.697 -37.157 1.00 83.19 185 LYS A C 1
ATOM 1491 O O . LYS A 1 185 ? 15.910 5.488 -36.441 1.00 83.19 185 LYS A O 1
ATOM 1496 N N . PHE A 1 186 ? 16.341 3.379 -37.091 1.00 81.50 186 PHE A N 1
ATOM 1497 C CA . PHE A 1 186 ? 15.420 2.764 -36.140 1.00 81.50 186 PHE A CA 1
ATOM 1498 C C . PHE A 1 186 ? 15.839 3.028 -34.685 1.00 81.50 186 PHE A C 1
ATOM 1500 O O . PHE A 1 186 ? 15.042 3.564 -33.914 1.00 81.50 186 PHE A O 1
ATOM 1507 N N . VAL A 1 187 ? 17.087 2.725 -34.317 1.00 77.06 187 VAL A N 1
ATOM 1508 C CA . VAL A 1 187 ? 17.591 2.914 -32.944 1.00 77.06 187 VAL A CA 1
ATOM 1509 C C . VAL A 1 187 ? 17.511 4.385 -32.526 1.00 77.06 187 VAL A C 1
ATOM 1511 O O . VAL A 1 187 ? 17.003 4.690 -31.449 1.00 77.06 187 VAL A O 1
ATOM 1514 N N . CYS A 1 188 ? 17.917 5.310 -33.397 1.00 77.06 188 CYS A N 1
ATOM 1515 C CA . CYS A 1 188 ? 17.798 6.745 -33.154 1.00 77.06 188 CYS A CA 1
ATOM 1516 C C . CYS A 1 188 ? 16.336 7.189 -33.028 1.00 77.06 188 CYS A C 1
ATOM 1518 O O . CYS A 1 188 ? 16.026 7.967 -32.131 1.00 77.06 188 CYS A O 1
ATOM 1520 N N . SER A 1 189 ? 15.425 6.687 -33.872 1.00 78.38 189 SER A N 1
ATOM 1521 C CA . SER A 1 189 ? 13.995 7.008 -33.763 1.00 78.38 189 SER A CA 1
ATOM 1522 C C . SER A 1 189 ? 13.426 6.563 -32.418 1.00 78.38 189 SER A C 1
ATOM 1524 O O . SER A 1 189 ? 12.705 7.321 -31.779 1.00 78.38 189 SER A O 1
ATOM 1526 N N . TRP A 1 190 ? 13.838 5.390 -31.931 1.00 72.69 190 TRP A N 1
ATOM 1527 C CA . TRP A 1 190 ? 13.405 4.881 -30.641 1.00 72.69 190 TRP A CA 1
ATOM 1528 C C . TRP A 1 190 ? 13.988 5.687 -29.478 1.00 72.69 190 TRP A C 1
ATOM 1530 O O . TRP A 1 190 ? 13.238 6.060 -28.584 1.00 72.69 190 TRP A O 1
ATOM 1540 N N . ILE A 1 191 ? 15.279 6.041 -29.514 1.00 67.62 191 ILE A N 1
ATOM 1541 C CA . ILE A 1 191 ? 15.899 6.916 -28.503 1.00 67.62 191 ILE A CA 1
ATOM 1542 C C . ILE A 1 191 ? 15.184 8.270 -28.453 1.00 67.62 191 ILE A C 1
ATOM 1544 O O . ILE A 1 191 ? 14.925 8.789 -27.371 1.00 67.62 191 ILE A O 1
ATOM 1548 N N . MET A 1 192 ? 14.827 8.840 -29.605 1.00 66.75 192 MET A N 1
ATOM 1549 C CA . MET A 1 192 ? 14.103 10.112 -29.665 1.00 66.75 192 MET A CA 1
ATOM 1550 C C . MET A 1 192 ? 12.655 9.974 -29.176 1.00 66.75 192 MET A C 1
ATOM 1552 O O . MET A 1 192 ? 12.182 10.829 -28.434 1.00 66.75 192 MET A O 1
ATOM 1556 N N . SER A 1 193 ? 11.957 8.883 -29.504 1.00 64.00 193 SER A N 1
ATOM 1557 C CA . SER A 1 193 ? 10.625 8.591 -28.956 1.00 64.00 193 SER A CA 1
ATOM 1558 C C . SER A 1 193 ? 10.654 8.331 -27.447 1.00 64.00 193 SER A C 1
ATOM 1560 O O . SER A 1 193 ? 9.749 8.764 -26.740 1.00 64.00 193 SER A O 1
ATOM 1562 N N . PHE A 1 194 ? 11.700 7.678 -26.940 1.00 59.06 194 PHE A N 1
ATOM 1563 C CA . PHE A 1 194 ? 11.917 7.457 -25.513 1.00 59.06 194 PHE A CA 1
ATOM 1564 C C . PHE A 1 194 ? 12.224 8.770 -24.789 1.00 59.06 194 PHE A C 1
ATOM 1566 O O . PHE A 1 194 ? 11.637 9.055 -23.751 1.00 59.06 194 PHE A O 1
ATOM 1573 N N . ARG A 1 195 ? 13.049 9.633 -25.395 1.00 56.62 195 ARG A N 1
ATOM 1574 C CA . ARG A 1 195 ? 13.280 10.995 -24.902 1.00 56.62 195 ARG A CA 1
ATOM 1575 C C . ARG A 1 195 ? 12.012 11.845 -24.899 1.00 56.62 195 ARG A C 1
ATOM 1577 O O . ARG A 1 195 ? 11.824 12.641 -23.991 1.00 56.62 195 ARG A O 1
ATOM 1584 N N . ASN A 1 196 ? 11.115 11.653 -25.863 1.00 50.78 196 ASN A N 1
ATOM 1585 C CA . ASN A 1 196 ? 9.818 12.330 -25.878 1.00 50.78 196 ASN A CA 1
ATOM 1586 C C . ASN A 1 196 ? 8.849 11.762 -24.829 1.00 50.78 196 ASN A C 1
ATOM 1588 O O . ASN A 1 196 ? 8.098 12.524 -24.230 1.00 50.78 196 ASN A O 1
ATOM 1592 N N . LEU A 1 197 ? 8.917 10.460 -24.526 1.00 48.56 197 LEU A N 1
ATOM 1593 C CA . LEU A 1 197 ? 8.235 9.864 -23.370 1.00 48.56 197 LEU A CA 1
ATOM 1594 C C . LEU A 1 197 ? 8.756 10.424 -22.037 1.00 48.56 197 LEU A C 1
ATOM 1596 O O . LEU A 1 197 ? 8.013 10.394 -21.058 1.00 48.56 197 LEU A O 1
ATOM 1600 N N . THR A 1 198 ? 9.994 10.932 -21.995 1.00 45.62 198 THR A N 1
ATOM 1601 C CA . THR A 1 198 ? 10.575 11.685 -20.867 1.00 45.62 198 THR A CA 1
ATOM 1602 C C . THR A 1 198 ? 10.433 13.212 -20.986 1.00 45.62 198 THR A C 1
ATOM 1604 O O . THR A 1 198 ? 10.879 13.901 -20.084 1.00 45.62 198 THR A O 1
ATOM 1607 N N . ALA A 1 199 ? 9.850 13.761 -22.065 1.00 43.75 199 ALA A N 1
ATOM 1608 C CA . ALA A 1 199 ? 9.809 15.213 -22.334 1.00 43.75 199 ALA A CA 1
ATOM 1609 C C . ALA A 1 199 ? 8.394 15.829 -22.373 1.00 43.75 199 ALA A C 1
ATOM 1611 O O . ALA A 1 199 ? 8.225 16.968 -22.808 1.00 43.75 199 ALA A O 1
ATOM 1612 N N . VAL A 1 200 ? 7.375 15.108 -21.907 1.00 36.53 200 VAL A N 1
ATOM 1613 C CA . VAL A 1 200 ? 6.095 15.707 -21.495 1.00 36.53 200 VAL A CA 1
ATOM 1614 C C . VAL A 1 200 ? 6.289 16.096 -20.017 1.00 36.53 200 VAL A C 1
ATOM 1616 O O . VAL A 1 200 ? 6.102 15.228 -19.181 1.00 36.53 200 VAL A O 1
ATOM 1619 N N . CYS A 1 201 ? 6.773 17.270 -19.586 1.00 36.84 201 CYS A N 1
ATOM 1620 C CA . CYS A 1 201 ? 6.786 18.634 -20.137 1.00 36.84 201 CYS A CA 1
ATOM 1621 C C . CYS A 1 201 ? 8.005 19.461 -19.605 1.00 36.84 201 CYS A C 1
ATOM 1623 O O . CYS A 1 201 ? 8.806 18.935 -18.840 1.00 36.84 201 CYS A O 1
ATOM 1625 N N . PRO A 1 202 ? 8.205 20.735 -20.027 1.00 52.97 202 PRO A N 1
ATOM 1626 C CA . PRO A 1 202 ? 9.526 21.358 -20.136 1.00 52.97 202 PRO A CA 1
ATOM 1627 C C . PRO A 1 202 ? 9.847 22.431 -19.080 1.00 52.97 202 PRO A C 1
ATOM 1629 O O . PRO A 1 202 ? 9.034 23.300 -18.781 1.00 52.97 202 PRO A O 1
ATOM 1632 N N . SER A 1 203 ? 11.103 22.464 -18.635 1.00 38.69 203 SER A N 1
ATOM 1633 C CA . SER A 1 203 ? 12.005 23.634 -18.571 1.00 38.69 203 SER A CA 1
ATOM 1634 C C . SER A 1 203 ? 13.101 23.346 -17.542 1.00 38.69 203 SER A C 1
ATOM 1636 O O . SER A 1 203 ? 12.812 22.858 -16.463 1.00 38.69 203 SER A O 1
ATOM 1638 N N . HIS A 1 204 ? 14.349 23.699 -17.862 1.00 36.38 204 HIS A N 1
ATOM 1639 C CA . HIS A 1 204 ? 15.548 23.549 -17.015 1.00 36.38 204 HIS A CA 1
ATOM 1640 C C . HIS A 1 204 ? 16.313 22.222 -17.123 1.00 36.38 204 HIS A C 1
ATOM 1642 O O . HIS A 1 204 ? 16.713 21.641 -16.126 1.00 36.38 204 HIS A O 1
ATOM 1648 N N . PHE A 1 205 ? 16.679 21.813 -18.341 1.00 33.62 205 PHE A N 1
ATOM 1649 C CA . PHE A 1 205 ? 17.885 20.990 -18.504 1.00 33.62 205 PHE A CA 1
ATOM 1650 C C . PHE A 1 205 ? 18.731 21.484 -19.686 1.00 33.62 205 PHE A C 1
ATOM 1652 O O . PHE A 1 205 ? 18.691 20.962 -20.799 1.00 33.62 205 PHE A O 1
ATOM 1659 N N . ARG A 1 206 ? 19.506 22.556 -19.451 1.00 33.56 206 ARG A N 1
ATOM 1660 C CA . ARG A 1 206 ? 20.673 22.882 -20.286 1.00 33.56 206 ARG A CA 1
ATOM 1661 C C . ARG A 1 206 ? 21.794 21.921 -19.896 1.00 33.56 206 ARG A C 1
ATOM 1663 O O . ARG A 1 206 ? 22.558 22.207 -18.981 1.00 33.56 206 ARG A O 1
ATOM 1670 N N . ILE A 1 207 ? 21.929 20.810 -20.615 1.00 37.19 207 ILE A N 1
ATOM 1671 C CA . ILE A 1 207 ? 23.202 20.083 -20.623 1.00 37.19 207 ILE A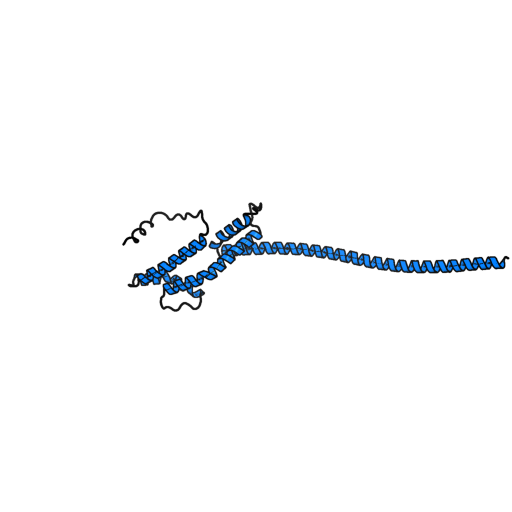 CA 1
ATOM 1672 C C . ILE A 1 207 ? 24.162 20.903 -21.477 1.00 37.19 207 ILE A C 1
ATOM 1674 O O . ILE A 1 207 ? 23.969 21.051 -22.686 1.00 37.19 207 ILE A O 1
ATOM 1678 N N . GLY A 1 208 ? 25.181 21.464 -20.830 1.00 34.53 208 GLY A N 1
ATOM 1679 C CA . GLY A 1 208 ? 26.325 22.070 -21.490 1.00 34.53 208 GLY A CA 1
ATOM 1680 C C . GLY A 1 208 ? 27.088 21.021 -22.290 1.00 34.53 208 GLY A C 1
ATOM 1681 O O . GLY A 1 208 ? 27.990 20.373 -21.773 1.00 34.53 208 GLY A O 1
ATOM 1682 N N . LEU A 1 209 ? 26.737 20.866 -23.564 1.00 31.56 209 LEU A N 1
ATOM 1683 C CA . LEU A 1 209 ? 27.634 20.286 -24.552 1.00 31.56 209 LEU A CA 1
ATOM 1684 C C . LEU A 1 209 ? 28.545 21.409 -25.038 1.00 31.56 209 LEU A C 1
ATOM 1686 O O . LEU A 1 209 ? 28.118 22.343 -25.718 1.00 31.56 209 LEU A O 1
ATOM 1690 N N . THR A 1 210 ? 29.806 21.340 -24.633 1.00 35.78 210 THR A N 1
ATOM 1691 C CA . THR A 1 210 ? 30.859 22.239 -25.085 1.00 35.78 210 THR A CA 1
ATOM 1692 C C . THR A 1 210 ? 31.011 22.156 -26.610 1.00 35.78 210 THR A C 1
ATOM 1694 O O . THR A 1 210 ? 31.370 21.139 -27.191 1.00 35.78 210 THR A O 1
ATOM 1697 N N . SER A 1 211 ? 30.649 23.275 -27.231 1.00 36.16 211 SER A N 1
ATOM 1698 C CA . SER A 1 211 ? 30.955 23.907 -28.526 1.00 36.16 211 SER A CA 1
ATOM 1699 C C . SER A 1 211 ? 31.935 23.322 -29.578 1.00 36.16 211 SER A C 1
ATOM 1701 O O . SER A 1 211 ? 32.241 24.058 -30.514 1.00 36.16 211 SER A O 1
ATOM 1703 N N . THR A 1 212 ? 32.438 22.084 -29.552 1.00 37.19 212 THR A N 1
ATOM 1704 C CA . THR A 1 212 ? 33.480 21.668 -30.532 1.00 37.19 212 THR A CA 1
ATOM 1705 C C . THR A 1 212 ? 33.106 20.577 -31.536 1.00 37.19 212 THR A C 1
ATOM 1707 O O . THR A 1 212 ? 33.881 20.344 -32.461 1.00 3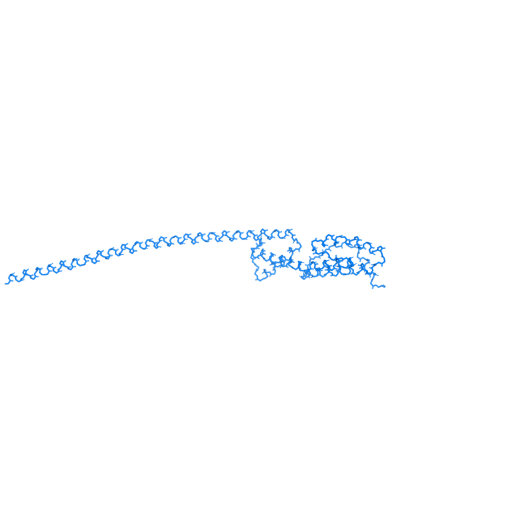7.19 212 THR A O 1
ATOM 1710 N N . HIS A 1 213 ? 31.911 19.974 -31.482 1.00 37.16 213 HIS A N 1
ATOM 1711 C CA . HIS A 1 213 ? 31.549 18.898 -32.431 1.00 37.16 213 HIS A CA 1
ATOM 1712 C C . HIS A 1 213 ? 30.251 19.086 -33.236 1.00 37.16 213 HIS A C 1
ATOM 1714 O O . HIS A 1 213 ? 29.879 18.198 -33.999 1.00 37.16 213 HIS A O 1
ATOM 1720 N N . LEU A 1 214 ? 29.592 20.248 -33.167 1.00 34.84 214 LEU A N 1
ATOM 1721 C CA . LEU A 1 214 ? 28.319 20.488 -33.874 1.00 34.84 214 LEU A CA 1
ATOM 1722 C C . LEU A 1 214 ? 28.431 21.047 -35.305 1.00 34.84 214 LEU A C 1
ATOM 1724 O O . LEU A 1 214 ? 27.408 21.284 -35.939 1.00 34.84 214 LEU A O 1
ATOM 1728 N N . VAL A 1 215 ? 29.632 21.221 -35.863 1.00 39.66 215 VAL A N 1
ATOM 1729 C CA . VAL A 1 215 ? 29.771 21.841 -37.200 1.00 39.66 215 VAL A CA 1
ATOM 1730 C C . VAL A 1 215 ? 29.592 20.849 -38.363 1.00 39.66 215 VAL A C 1
ATOM 1732 O O . VAL A 1 215 ? 29.250 21.268 -39.462 1.00 39.66 215 VAL A O 1
ATOM 1735 N N . ASN A 1 216 ? 29.705 19.533 -38.155 1.00 39.94 216 ASN A N 1
ATOM 1736 C CA . ASN A 1 216 ? 29.786 18.585 -39.284 1.00 39.94 216 ASN A CA 1
ATOM 1737 C C . ASN A 1 216 ? 28.513 17.797 -39.637 1.00 39.94 216 ASN A C 1
ATOM 1739 O O . ASN A 1 216 ? 28.573 16.927 -40.500 1.00 39.94 216 ASN A O 1
ATOM 1743 N N . LEU A 1 217 ? 27.355 18.097 -39.040 1.00 35.53 217 LEU A N 1
ATOM 1744 C CA . LEU A 1 217 ? 26.091 17.421 -39.392 1.00 35.53 217 LEU A CA 1
ATOM 1745 C C . LEU A 1 217 ? 25.155 18.249 -40.290 1.00 35.53 217 LEU A C 1
ATOM 1747 O O . LEU A 1 217 ? 24.156 17.719 -40.764 1.00 35.53 217 LEU A O 1
ATOM 1751 N N . SER A 1 218 ? 25.480 19.515 -40.581 1.00 35.78 218 SER A N 1
ATOM 1752 C CA . SER A 1 218 ? 24.646 20.381 -41.438 1.00 35.78 218 SER A CA 1
ATOM 1753 C C . SER A 1 218 ? 24.953 20.246 -42.942 1.00 35.78 218 SER A C 1
ATOM 1755 O O . SER A 1 218 ? 24.146 20.624 -43.788 1.00 35.78 218 SER A O 1
ATOM 1757 N N . THR A 1 219 ? 26.097 19.667 -43.315 1.00 39.94 219 THR A N 1
ATOM 1758 C CA . THR A 1 219 ? 26.541 19.570 -44.718 1.00 39.94 219 THR A CA 1
ATOM 1759 C C . THR A 1 219 ? 26.120 18.291 -45.447 1.00 39.94 219 THR A C 1
ATOM 1761 O O . THR A 1 219 ? 26.296 18.226 -46.658 1.00 39.94 219 THR A O 1
ATOM 1764 N N . MET A 1 220 ? 25.510 17.302 -44.781 1.00 36.25 220 MET A N 1
ATOM 1765 C CA . MET A 1 220 ? 25.075 16.048 -45.434 1.00 36.25 220 MET A CA 1
ATOM 1766 C C . MET A 1 220 ? 23.579 15.977 -45.782 1.00 36.25 220 MET A C 1
ATOM 1768 O O . MET A 1 220 ? 23.098 14.918 -46.172 1.00 36.25 220 MET A O 1
ATOM 1772 N N . THR A 1 221 ? 22.835 17.084 -45.695 1.00 39.56 221 THR A N 1
ATOM 1773 C CA . THR A 1 221 ? 21.420 17.139 -46.134 1.00 39.56 221 THR A CA 1
ATOM 1774 C C . THR A 1 221 ? 21.232 17.869 -47.468 1.00 39.56 221 THR A C 1
ATOM 1776 O O . THR A 1 221 ? 20.105 18.106 -47.898 1.00 39.56 221 THR A O 1
ATOM 1779 N N . LYS A 1 222 ? 22.325 18.240 -48.143 1.00 40.00 222 LYS A N 1
ATOM 1780 C CA . LYS A 1 222 ? 22.305 18.794 -49.503 1.00 40.00 222 LYS A CA 1
ATOM 1781 C C . LYS A 1 222 ? 23.420 18.181 -50.348 1.00 40.00 222 LYS A C 1
ATOM 1783 O O . LYS A 1 222 ? 24.394 18.859 -50.654 1.00 40.00 222 LYS A O 1
ATOM 1788 N N . MET A 1 223 ? 23.262 16.907 -50.696 1.00 37.44 223 MET A N 1
ATOM 1789 C CA . MET A 1 223 ? 23.800 16.292 -51.914 1.00 37.44 223 MET A CA 1
ATOM 1790 C C . MET A 1 223 ? 23.083 14.975 -52.183 1.00 37.44 223 MET A C 1
ATOM 1792 O O . MET A 1 223 ? 22.994 14.164 -51.237 1.00 37.44 223 MET A O 1
#

pLDDT: mean 78.44, std 17.63, range [31.56, 97.31]

Sequence (223 aa):
MKLQHTRDLKQIADAGKSEVANTRKELDELHSEIKEVQGWLQEELQAEKDLRELEKKRNDALEEVKETQAKIIKDLDEQVGKTFPESQDRAIEAIIEARRDDPLPNPDGWTTEDHLTALSAWVSYMDKLGKYLPGAAIRAFANLWPGEKIPDRVEILPSRLMESGTRLTEWRRSSERSRADTALKFVCSWIMSFRNLTAVCPSHFRIGLTSTHLVNLSTMTKM

Foldseek 3Di:
DVVVVVVVVVVVVVVVVVVVVVVVVVVVVVVVVVVVVVVVVVVVVVVVVVVVVVVVVVVVVVVVVVVVLLVVLVVVLVVLCVVCVVQQVQLVVQLCVVCVVPVPPDPDDDDSVSSVSSVVSSVVVVVVCVVVVLVLLQVLLCLLDPPDDRDPDSVCSVVSVVCSVVSLVVCVVDPNVVSSVVSCVSVVVVVVVVVVVVPVDDDDDPPDPPDDPPPPPPPPVPD

Organism: Lolium multiflorum (NCBI:txid4521)

Radius of gyration: 44.55 Å; chains: 1; bounding box: 105×41×130 Å

Secondary structure (DSSP, 8-state):
-HHHHHHHHHHHHHHHHHHHHHHHHHHHHHHHHHHHHHHHHHHHHHHHHHHHHHHHHHHHHHHHHHHHHHHHHHHHHHHHHHH-GGGHHHHHHHHHHHTSS---S-SS---HHHHHHHHHHHHHHHHHHHHHHHHHHHHHHHHHSTTSPPPSSGGGHHHHHHTHHHHHHHHHHSS-HHHHHHHHHHHHHHHHHHHHHT-SS---------SSS-SSSSTTS--